Protein AF-A0A840VUG8-F1 (afdb_monomer_lite)

Organism: NCBI:txid1839617

Foldseek 3Di:
DDDDDDDDDDDDDDDDDDDDDDDDDDDDDDPDDPPPPPPPPPFFDDVLLVAWKWAKDPAPDPQQAGIWHDAQQKIWRAPGPQGIWIWGKADERLFFIAIFTQDHDDPRCVPDPPSVCVNPGDDPLRLQFTGWDADPVRWIFTAGPVRDTNITTDHDDAHDDDVRDDVVRRDIHDSDPSSCVLHYHDDFADPVDQADALVNQAAKWDDPDAARPWIWHAHPSFKIWTDNNPDIWIDGWHAGNRNDIDDDTPPPPDRDDDPDAADDDDDDDDDDDDDDDGHDDDIDGDDDDPDD

Secondary structure (DSSP, 8-state):
-------------------------------PPP--------PPP-GGGG-EEEEEES-S-TTS-SEEEE-SSEEEEEEETTEEEEEEEEE-TTSBEEEEEEEEE-TTSTT-TT-TTTTTS--HHHHH--EEEE-TTS-EEEE-TTS-EEEEEEE---PPP-TT--HHHHSPPP--HHHHHHHSPPPPPPTTSPPPPHHHH-EEEEESSS-TT-EEEE-TTSEEEEE-SS-EEEEEEEE-TTS-EEE--TT----S---------------S----------EEE---PPP-

Structure (mmCIF, N/CA/C/O backbone):
data_AF-A0A840VUG8-F1
#
_entry.id   AF-A0A840VUG8-F1
#
loop_
_atom_site.group_PDB
_atom_site.id
_atom_site.type_symbol
_atom_site.label_atom_id
_atom_site.label_alt_id
_atom_site.label_comp_id
_atom_site.label_asym_id
_atom_site.label_entity_id
_atom_site.label_seq_id
_atom_site.pdbx_PDB_ins_code
_atom_site.Cartn_x
_atom_site.Cartn_y
_atom_site.Cartn_z
_atom_site.occupancy
_atom_site.B_iso_or_equiv
_atom_site.auth_seq_id
_atom_site.auth_comp_id
_atom_site.auth_asym_id
_atom_site.auth_atom_id
_atom_site.pdbx_PDB_model_num
ATOM 1 N N . MET A 1 1 ? 60.003 -19.066 31.343 1.00 36.97 1 MET A N 1
ATOM 2 C CA . MET A 1 1 ? 61.080 -19.635 30.509 1.00 36.97 1 MET A CA 1
ATOM 3 C C . MET A 1 1 ? 60.710 -21.071 30.195 1.00 36.97 1 MET A C 1
ATOM 5 O O . MET A 1 1 ? 60.422 -21.782 31.145 1.00 36.97 1 MET A O 1
ATOM 9 N N . ALA A 1 2 ? 60.743 -21.413 28.900 1.00 38.12 2 ALA A N 1
ATOM 10 C CA . ALA A 1 2 ? 60.736 -22.751 28.287 1.00 38.12 2 ALA A CA 1
ATOM 11 C C . ALA A 1 2 ? 59.478 -23.636 28.449 1.00 38.12 2 ALA A C 1
ATOM 13 O O . ALA A 1 2 ? 58.899 -23.702 29.522 1.00 38.12 2 ALA A O 1
ATOM 14 N N . ASP A 1 3 ? 59.030 -24.410 27.461 1.00 38.34 3 ASP A N 1
ATOM 15 C CA . ASP A 1 3 ? 59.159 -24.372 25.996 1.00 38.34 3 ASP A CA 1
ATOM 16 C C . ASP A 1 3 ? 58.115 -25.360 25.417 1.00 38.34 3 ASP A C 1
ATOM 18 O O . ASP A 1 3 ? 57.510 -26.154 26.135 1.00 38.34 3 ASP A O 1
ATOM 22 N N . GLN A 1 4 ? 57.916 -25.249 24.113 1.00 47.81 4 GLN A N 1
ATOM 23 C CA . GLN A 1 4 ? 57.013 -25.896 23.166 1.00 47.81 4 GLN A CA 1
ATOM 24 C C . GLN A 1 4 ? 56.812 -27.422 23.211 1.00 47.81 4 GLN A C 1
ATOM 26 O O . GLN A 1 4 ? 57.704 -28.208 23.507 1.00 47.81 4 GLN A O 1
ATOM 31 N N . GLY A 1 5 ? 55.664 -27.821 22.646 1.00 39.47 5 GLY A N 1
ATOM 32 C CA . GLY A 1 5 ? 55.479 -29.106 21.972 1.00 39.47 5 GLY A CA 1
ATOM 33 C C . GLY A 1 5 ? 54.198 -29.136 21.132 1.00 39.47 5 GLY A C 1
ATOM 34 O O . GLY A 1 5 ? 53.153 -29.560 21.609 1.00 39.47 5 GLY A O 1
ATOM 35 N N . ARG A 1 6 ? 54.265 -28.665 19.878 1.00 51.81 6 ARG A N 1
ATOM 36 C CA . ARG A 1 6 ? 53.249 -28.923 18.838 1.00 51.81 6 ARG A CA 1
ATOM 37 C C . ARG A 1 6 ? 53.466 -30.329 18.277 1.00 51.81 6 ARG A C 1
ATOM 39 O O . ARG A 1 6 ? 54.602 -30.656 17.957 1.00 51.81 6 ARG A O 1
ATOM 46 N N . LEU A 1 7 ? 52.397 -31.075 18.000 1.00 43.44 7 LEU A N 1
ATOM 47 C CA . LEU A 1 7 ? 52.400 -32.059 16.913 1.00 43.44 7 LEU A CA 1
ATOM 48 C C . LEU A 1 7 ? 50.988 -32.267 16.357 1.00 43.44 7 LEU A C 1
ATOM 50 O O . LEU A 1 7 ? 50.022 -32.474 17.083 1.00 43.44 7 LEU A O 1
ATOM 54 N N . ALA A 1 8 ? 50.910 -32.121 15.039 1.00 42.88 8 ALA A N 1
ATOM 55 C CA . ALA A 1 8 ? 49.740 -32.278 14.200 1.00 42.88 8 ALA A CA 1
ATOM 56 C C . ALA A 1 8 ? 49.444 -33.760 13.929 1.00 42.88 8 ALA A C 1
ATOM 58 O O . ALA A 1 8 ? 50.356 -34.585 13.903 1.00 42.88 8 ALA A O 1
ATOM 59 N N . THR A 1 9 ? 48.198 -34.094 13.594 1.00 45.41 9 THR A N 1
ATOM 60 C CA . THR A 1 9 ? 47.922 -35.264 12.750 1.00 45.41 9 THR A CA 1
ATOM 61 C C . THR A 1 9 ? 46.778 -34.948 11.796 1.00 45.41 9 THR A C 1
ATOM 63 O O . THR A 1 9 ? 45.703 -34.505 12.189 1.00 45.41 9 THR A O 1
ATOM 66 N N . LEU A 1 10 ? 47.093 -35.119 10.518 1.00 40.53 10 LEU A N 1
ATOM 67 C CA . LEU A 1 10 ? 46.288 -34.886 9.332 1.00 40.53 10 LEU A CA 1
ATOM 68 C C . LEU A 1 10 ? 45.836 -36.249 8.790 1.00 40.53 10 LEU A C 1
ATOM 70 O O . LEU A 1 10 ? 46.661 -37.150 8.702 1.00 40.53 10 LEU A O 1
ATOM 74 N N . MET A 1 11 ? 44.582 -36.292 8.323 1.00 38.06 11 MET A N 1
ATOM 75 C CA . MET A 1 11 ? 44.056 -37.092 7.203 1.00 38.06 11 MET A CA 1
ATOM 76 C C . MET A 1 11 ? 43.996 -38.638 7.300 1.00 38.06 11 MET A C 1
ATOM 78 O O . MET A 1 11 ? 44.944 -39.296 7.700 1.00 38.06 11 MET A O 1
ATOM 82 N N . VAL A 1 12 ? 42.890 -39.222 6.797 1.00 38.62 12 VAL A N 1
ATOM 83 C CA . VAL A 1 12 ? 42.827 -40.007 5.531 1.00 38.62 12 VAL A CA 1
ATOM 84 C C . VAL A 1 12 ? 41.611 -40.975 5.491 1.00 38.62 12 VAL A C 1
ATOM 86 O O . VAL A 1 12 ? 41.500 -41.889 6.296 1.00 38.62 12 VAL A O 1
ATOM 89 N N . MET A 1 13 ? 40.782 -40.767 4.456 1.00 35.59 13 MET A N 1
ATOM 90 C CA . MET A 1 13 ? 40.077 -41.710 3.552 1.00 35.59 13 MET A CA 1
ATOM 91 C C . MET A 1 13 ? 38.919 -42.636 3.966 1.00 35.59 13 MET A C 1
ATOM 93 O O . MET A 1 13 ? 38.918 -43.368 4.948 1.00 35.59 13 MET A O 1
ATOM 97 N N . ALA A 1 14 ? 37.978 -42.646 3.017 1.00 41.50 14 ALA A N 1
ATOM 98 C CA . ALA A 1 14 ? 36.886 -43.572 2.770 1.00 41.50 14 ALA A CA 1
ATOM 99 C C . ALA A 1 14 ? 37.340 -44.917 2.152 1.00 41.50 14 ALA A C 1
ATOM 101 O O . ALA A 1 14 ? 38.425 -44.988 1.579 1.00 41.50 14 ALA A O 1
ATOM 102 N N . VAL A 1 15 ? 36.438 -45.918 2.170 1.00 43.19 15 VAL A N 1
ATOM 103 C CA . VAL A 1 15 ? 35.899 -46.694 1.011 1.00 43.19 15 VAL A CA 1
ATOM 104 C C . VAL A 1 15 ? 35.527 -48.162 1.370 1.00 43.19 15 VAL A C 1
ATOM 106 O O . VAL A 1 15 ? 36.393 -48.968 1.673 1.00 43.19 15 VAL A O 1
ATOM 109 N N . LEU A 1 16 ? 34.212 -48.445 1.260 1.00 40.78 16 LEU A N 1
ATOM 110 C CA . LEU A 1 16 ? 33.425 -49.591 0.712 1.00 40.78 16 LEU A CA 1
ATOM 111 C C . LEU A 1 16 ? 33.648 -51.100 1.026 1.00 40.78 16 LEU A C 1
ATOM 113 O O . LEU A 1 16 ? 34.762 -51.586 1.164 1.00 40.78 16 LEU A O 1
ATOM 117 N N . LEU A 1 17 ? 32.499 -51.807 0.853 1.00 38.28 17 LEU A N 1
ATOM 118 C CA . LEU A 1 17 ? 32.185 -53.249 0.634 1.00 38.28 17 LEU A CA 1
ATOM 119 C C . LEU A 1 17 ? 31.715 -54.002 1.903 1.00 38.28 17 LEU A C 1
ATOM 121 O O . LEU A 1 17 ? 32.301 -53.825 2.956 1.00 38.28 17 LEU A O 1
ATOM 125 N N . SER A 1 18 ? 30.704 -54.882 1.928 1.00 42.31 18 SER A N 1
ATOM 126 C CA . SER A 1 18 ? 29.758 -55.458 0.953 1.00 42.31 18 SER A CA 1
ATOM 127 C C . SER A 1 18 ? 28.713 -56.303 1.727 1.00 42.31 18 SER A C 1
ATOM 129 O O . SER A 1 18 ? 28.979 -56.744 2.842 1.00 42.31 18 SER A O 1
ATOM 131 N N . GLY A 1 19 ? 27.531 -56.562 1.152 1.00 34.00 19 GLY A N 1
ATOM 132 C CA . GLY A 1 19 ? 26.552 -57.502 1.725 1.00 34.00 19 GLY A CA 1
ATOM 133 C C . GLY A 1 19 ? 25.322 -57.708 0.837 1.00 34.00 19 GLY A C 1
ATOM 134 O O . GLY A 1 19 ? 24.394 -56.908 0.861 1.00 34.00 19 GLY A O 1
ATOM 135 N N . CYS A 1 20 ? 25.341 -58.767 0.023 1.00 51.81 20 CYS A N 1
ATOM 136 C CA . CYS A 1 20 ? 24.282 -59.159 -0.914 1.00 51.81 20 CYS A CA 1
ATOM 137 C C . CYS A 1 20 ? 23.205 -60.057 -0.278 1.00 51.81 20 CYS A C 1
ATOM 139 O O . CYS A 1 20 ? 23.532 -60.931 0.521 1.00 51.81 20 CYS A O 1
ATOM 141 N N . GLY A 1 21 ? 21.975 -59.974 -0.807 1.00 35.69 21 GLY A N 1
ATOM 142 C CA . GLY A 1 21 ? 21.189 -61.171 -1.140 1.00 35.69 21 GLY A CA 1
ATOM 143 C C . GLY A 1 21 ? 19.709 -61.168 -0.741 1.00 35.69 21 GLY A C 1
ATOM 144 O O . GLY A 1 21 ? 19.400 -61.427 0.414 1.00 35.69 21 GLY A O 1
ATOM 145 N N . ARG A 1 22 ? 18.799 -61.017 -1.722 1.00 42.00 22 ARG A N 1
ATOM 146 C CA . ARG A 1 22 ? 17.836 -62.067 -2.137 1.00 42.00 22 ARG A CA 1
ATOM 147 C C . ARG A 1 22 ? 17.073 -61.635 -3.401 1.00 42.00 22 ARG A C 1
ATOM 149 O O . ARG A 1 22 ? 16.339 -60.656 -3.387 1.00 42.00 22 ARG A O 1
ATOM 156 N N . GLN A 1 23 ? 17.271 -62.380 -4.488 1.00 47.34 23 GLN A N 1
ATOM 157 C CA . GLN A 1 23 ? 16.531 -62.272 -5.749 1.00 47.34 23 GLN A CA 1
ATOM 158 C C . GLN A 1 23 ? 15.130 -62.878 -5.597 1.00 47.34 23 GLN A C 1
ATOM 160 O O . GLN A 1 23 ? 14.993 -64.031 -5.187 1.00 47.34 23 GLN A O 1
ATOM 165 N N . GLY A 1 24 ? 14.108 -62.116 -5.978 1.00 40.12 24 GLY A N 1
ATOM 166 C CA . GLY A 1 24 ? 12.788 -62.615 -6.347 1.00 40.12 24 GLY A CA 1
ATOM 167 C C . GLY A 1 24 ? 12.438 -62.024 -7.708 1.00 40.12 24 GLY A C 1
ATOM 168 O O . GLY A 1 24 ? 12.374 -60.807 -7.847 1.00 40.12 24 GLY A O 1
ATOM 169 N N . ASN A 1 25 ? 12.289 -62.877 -8.720 1.00 47.50 25 ASN A N 1
ATOM 170 C CA . ASN A 1 25 ? 11.860 -62.478 -10.056 1.00 47.50 25 ASN A CA 1
ATOM 171 C C . ASN A 1 25 ? 10.420 -61.954 -10.013 1.00 47.50 25 ASN A C 1
ATOM 173 O O . ASN A 1 25 ? 9.519 -62.668 -9.574 1.00 47.50 25 ASN A O 1
ATOM 177 N N . SER A 1 26 ? 10.188 -60.749 -10.528 1.00 44.28 26 SER A N 1
ATOM 178 C CA . SER A 1 26 ? 8.880 -60.295 -11.007 1.00 44.28 26 SER A CA 1
ATOM 179 C C . SER A 1 26 ? 9.100 -59.269 -12.122 1.00 44.28 26 SER A C 1
ATOM 181 O O . SER A 1 26 ? 9.808 -58.291 -11.922 1.00 44.28 26 SER A O 1
ATOM 183 N N . GLU A 1 27 ? 8.567 -59.621 -13.292 1.00 49.00 27 GLU A N 1
ATOM 184 C CA . GLU A 1 27 ? 8.181 -58.862 -14.494 1.00 49.00 27 GLU A CA 1
ATOM 185 C C . GLU A 1 27 ? 8.650 -57.398 -14.686 1.00 49.00 27 GLU A C 1
ATOM 187 O O . GLU A 1 27 ? 8.561 -56.592 -13.759 1.00 49.00 27 GLU A O 1
ATOM 192 N N . PRO A 1 28 ? 9.059 -56.986 -15.908 1.00 41.94 28 PRO A N 1
ATOM 193 C CA . PRO A 1 28 ? 9.304 -55.579 -16.204 1.00 41.94 28 PRO A CA 1
ATOM 194 C C . PRO A 1 28 ? 7.988 -54.799 -16.099 1.00 41.94 28 PRO A C 1
ATOM 196 O O . PRO A 1 28 ? 7.140 -54.862 -16.985 1.00 41.94 28 PRO A O 1
ATOM 199 N N . ALA A 1 29 ? 7.818 -54.055 -15.008 1.00 48.78 29 ALA A N 1
ATOM 200 C CA . ALA A 1 29 ? 6.831 -52.993 -14.955 1.00 48.78 29 ALA A CA 1
ATOM 201 C C . ALA A 1 29 ? 7.274 -51.885 -15.917 1.00 48.78 29 ALA A C 1
ATOM 203 O O . ALA A 1 29 ? 8.387 -51.364 -15.801 1.00 48.78 29 ALA A O 1
ATOM 204 N N . ASP A 1 30 ? 6.396 -51.547 -16.860 1.00 49.88 30 ASP A N 1
ATOM 205 C CA . ASP A 1 30 ? 6.522 -50.382 -17.730 1.00 49.88 30 ASP A CA 1
ATOM 206 C C . ASP A 1 30 ? 6.968 -49.148 -16.925 1.00 49.88 30 ASP A C 1
ATOM 208 O O . ASP A 1 30 ? 6.432 -48.899 -15.834 1.00 49.88 30 ASP A O 1
ATOM 212 N N . PRO A 1 31 ? 7.913 -48.336 -17.433 1.00 45.75 31 PRO A N 1
ATOM 213 C CA . PRO A 1 31 ? 8.271 -47.089 -16.787 1.00 45.75 31 PRO A CA 1
ATOM 214 C C . PRO A 1 31 ? 7.057 -46.158 -16.816 1.00 45.75 31 PRO A C 1
ATOM 216 O O . PRO A 1 31 ? 6.769 -45.496 -17.813 1.00 45.75 31 PRO A O 1
ATOM 219 N N . ARG A 1 32 ? 6.343 -46.082 -15.687 1.00 46.00 32 ARG A N 1
ATOM 220 C CA . ARG A 1 32 ? 5.430 -44.972 -15.419 1.00 46.00 32 ARG A CA 1
ATOM 221 C C . ARG A 1 32 ? 6.253 -43.688 -15.552 1.00 46.00 32 ARG A C 1
ATOM 223 O O . ARG A 1 32 ? 7.241 -43.548 -14.826 1.00 46.00 32 ARG A O 1
ATOM 230 N N . PRO A 1 33 ? 5.880 -42.756 -16.446 1.00 48.81 33 PRO A N 1
ATOM 231 C CA . PRO A 1 33 ? 6.518 -41.452 -16.467 1.00 48.81 33 PRO A CA 1
ATOM 232 C C . PRO A 1 33 ? 6.376 -40.826 -15.072 1.00 48.81 33 PRO A C 1
ATOM 234 O O . PRO A 1 33 ? 5.348 -41.042 -14.415 1.00 48.81 33 PRO A O 1
ATOM 237 N N . PRO A 1 34 ? 7.394 -40.094 -14.583 1.00 42.19 34 PRO A N 1
ATOM 238 C CA . PRO A 1 34 ? 7.296 -39.429 -13.296 1.00 42.19 34 PRO A CA 1
ATOM 239 C C . PRO A 1 34 ? 6.043 -38.560 -13.325 1.00 42.19 34 PRO A C 1
ATOM 241 O O . PRO A 1 34 ? 5.874 -37.749 -14.236 1.00 42.19 34 PRO A O 1
ATOM 244 N N . LEU A 1 35 ? 5.154 -38.777 -12.351 1.00 42.44 35 LEU A N 1
ATOM 245 C CA . LEU A 1 35 ? 4.046 -37.877 -12.067 1.00 42.44 35 LEU A CA 1
ATOM 246 C C . LEU A 1 35 ? 4.652 -36.483 -11.982 1.00 42.44 35 LEU A C 1
ATOM 248 O O . LEU A 1 35 ? 5.380 -36.174 -11.037 1.00 42.44 35 LEU A O 1
ATOM 252 N N . SER A 1 36 ? 4.412 -35.682 -13.020 1.00 47.03 36 SER A N 1
ATOM 253 C CA . SER A 1 36 ? 4.687 -34.260 -12.996 1.00 47.03 36 SER A CA 1
ATOM 254 C C . SER A 1 36 ? 4.043 -33.753 -11.722 1.00 47.03 36 SER A C 1
ATOM 256 O O . SER A 1 36 ? 2.823 -33.849 -11.574 1.00 47.03 36 SER A O 1
ATOM 258 N N . GLY A 1 37 ? 4.875 -33.308 -10.778 1.00 35.94 37 GLY A N 1
ATOM 259 C CA . GLY A 1 37 ? 4.399 -32.610 -9.603 1.00 35.94 37 GLY A CA 1
ATOM 260 C C . GLY A 1 37 ? 3.452 -31.542 -10.111 1.00 35.94 37 GLY A C 1
ATOM 261 O O . GLY A 1 37 ? 3.859 -30.647 -10.849 1.00 35.94 37 GLY A O 1
ATOM 262 N N . THR A 1 38 ? 2.168 -31.709 -9.815 1.00 36.38 38 THR A N 1
ATOM 263 C CA . THR A 1 38 ? 1.195 -30.655 -10.010 1.00 36.38 38 THR A CA 1
ATOM 264 C C . THR A 1 38 ? 1.653 -29.558 -9.070 1.00 36.38 38 THR A C 1
ATOM 266 O O . THR A 1 38 ? 1.377 -29.605 -7.874 1.00 36.38 38 THR A O 1
ATOM 269 N N . THR A 1 39 ? 2.439 -28.613 -9.585 1.00 44.44 39 THR A N 1
ATOM 270 C CA . THR A 1 39 ? 2.599 -27.311 -8.957 1.00 44.44 39 THR A CA 1
ATOM 271 C C . THR A 1 39 ? 1.174 -26.835 -8.756 1.00 44.44 39 THR A C 1
ATOM 273 O O . THR A 1 39 ? 0.475 -26.589 -9.741 1.00 44.44 39 THR A O 1
ATOM 276 N N . ALA A 1 40 ? 0.694 -26.870 -7.511 1.00 42.47 40 ALA A N 1
ATOM 277 C CA . ALA A 1 40 ? -0.656 -26.449 -7.191 1.00 42.47 40 ALA A CA 1
ATOM 278 C C . ALA A 1 40 ? -0.838 -25.074 -7.832 1.00 42.47 40 ALA A C 1
ATOM 280 O O . ALA A 1 40 ? -0.042 -24.168 -7.577 1.00 42.47 40 ALA A O 1
ATOM 281 N N . ALA A 1 41 ? -1.800 -24.965 -8.748 1.00 51.69 41 ALA A N 1
ATOM 282 C CA . ALA A 1 41 ? -2.089 -23.706 -9.402 1.00 51.69 41 ALA A CA 1
ATOM 283 C C . ALA A 1 41 ? -2.406 -22.703 -8.290 1.00 51.69 41 ALA A C 1
ATOM 285 O O . ALA A 1 41 ? -3.374 -22.881 -7.550 1.00 51.69 41 ALA A O 1
ATOM 286 N N . VAL A 1 42 ? -1.537 -21.707 -8.115 1.00 63.12 42 VAL A N 1
ATOM 287 C CA . VAL A 1 42 ? -1.759 -20.642 -7.141 1.00 63.12 42 VAL A CA 1
ATOM 288 C C . VAL A 1 42 ? -3.013 -19.915 -7.602 1.00 63.12 42 VAL A C 1
ATOM 290 O O . VAL A 1 42 ? -3.027 -19.330 -8.684 1.00 63.12 42 VAL A O 1
ATOM 293 N N . VAL A 1 43 ? -4.086 -20.026 -6.821 1.00 75.69 43 VAL A N 1
ATOM 294 C CA . VAL A 1 43 ? -5.348 -19.355 -7.126 1.00 75.69 43 VAL A CA 1
ATOM 295 C C . VAL A 1 43 ? -5.105 -17.848 -7.015 1.00 75.69 43 VAL A C 1
ATOM 297 O O . VAL A 1 43 ? -4.663 -17.401 -5.953 1.00 75.69 43 VAL A O 1
ATOM 300 N N . PRO A 1 44 ? -5.355 -17.064 -8.080 1.00 84.62 44 PRO A N 1
ATOM 301 C CA . PRO A 1 44 ? -5.218 -15.616 -8.020 1.00 84.62 44 PRO A CA 1
ATOM 302 C C . PRO A 1 44 ? -6.126 -15.031 -6.936 1.00 84.62 44 PRO A C 1
ATOM 304 O O . PRO A 1 44 ? -7.295 -15.403 -6.831 1.00 84.62 44 PRO A O 1
ATOM 307 N N . LEU A 1 45 ? -5.588 -14.112 -6.138 1.00 93.56 45 LEU A N 1
ATOM 308 C CA . LEU A 1 45 ? -6.355 -13.388 -5.129 1.00 93.56 45 LEU A CA 1
ATOM 309 C C . LEU A 1 45 ? -7.161 -12.251 -5.773 1.00 93.56 45 LEU A C 1
ATOM 311 O O . LEU A 1 45 ? -6.780 -11.729 -6.821 1.00 93.56 45 LEU A O 1
ATOM 315 N N . ALA A 1 46 ? -8.265 -11.874 -5.125 1.00 94.06 46 ALA A N 1
ATOM 316 C CA . ALA A 1 46 ? -9.136 -10.769 -5.518 1.00 94.06 46 ALA A CA 1
ATOM 317 C C . ALA A 1 46 ? -8.797 -9.510 -4.687 1.00 94.06 46 ALA A C 1
ATOM 319 O O . ALA A 1 46 ? -9.347 -9.344 -3.594 1.00 94.06 46 ALA A O 1
ATOM 320 N N . PRO A 1 47 ? -7.865 -8.643 -5.133 1.00 95.88 47 PRO A N 1
ATOM 321 C CA . PRO A 1 47 ? -7.441 -7.462 -4.374 1.00 95.88 47 PRO A CA 1
ATOM 322 C C . PRO A 1 47 ? -8.578 -6.470 -4.101 1.00 95.88 47 PRO A C 1
ATOM 324 O O . PRO A 1 47 ? -8.523 -5.734 -3.120 1.00 95.88 47 PRO A O 1
ATOM 327 N N . GLU A 1 48 ? -9.630 -6.451 -4.920 1.00 96.25 48 GLU A N 1
ATOM 328 C CA . GLU A 1 48 ? -10.809 -5.610 -4.709 1.00 96.25 48 GLU A CA 1
ATOM 329 C C . GLU A 1 48 ? -11.566 -5.945 -3.418 1.00 96.25 48 GLU A C 1
ATOM 331 O O . GLU A 1 48 ? -12.249 -5.079 -2.879 1.00 96.25 48 GLU A O 1
ATOM 336 N N . ALA A 1 49 ? -11.410 -7.160 -2.880 1.00 95.94 49 ALA A N 1
ATOM 337 C CA . ALA A 1 49 ? -11.993 -7.544 -1.596 1.00 95.94 49 ALA A CA 1
ATOM 338 C C . ALA A 1 49 ? -11.280 -6.903 -0.387 1.00 95.94 49 ALA A C 1
ATOM 340 O O . ALA A 1 49 ? -11.745 -7.051 0.740 1.00 95.94 49 ALA A O 1
ATOM 341 N N . LEU A 1 50 ? -10.174 -6.178 -0.604 1.00 97.56 50 LEU A N 1
ATOM 342 C CA . LEU A 1 50 ? -9.546 -5.328 0.412 1.00 97.56 50 LEU A CA 1
ATOM 343 C C . LEU A 1 50 ? -10.252 -3.975 0.572 1.00 97.56 50 LEU A C 1
ATOM 345 O O . LEU A 1 50 ? -10.055 -3.315 1.588 1.00 97.56 50 LEU A O 1
ATOM 349 N N . ILE A 1 51 ? -11.062 -3.543 -0.401 1.00 97.50 51 ILE A N 1
ATOM 350 C CA . ILE A 1 51 ? -11.795 -2.275 -0.313 1.00 97.50 51 ILE A CA 1
ATOM 351 C C . ILE A 1 51 ? -12.859 -2.394 0.780 1.00 97.50 51 ILE A C 1
ATOM 353 O O . ILE A 1 51 ? -13.714 -3.278 0.732 1.00 97.50 51 ILE A O 1
ATOM 357 N N . GLY A 1 52 ? -12.801 -1.503 1.767 1.00 96.69 52 GLY A N 1
ATOM 358 C CA . GLY A 1 52 ? -13.710 -1.507 2.906 1.00 96.69 52 GLY A CA 1
ATOM 359 C C . GLY A 1 52 ? -13.177 -0.749 4.119 1.00 96.69 52 GLY A C 1
ATOM 360 O O . GLY A 1 52 ? -12.049 -0.254 4.130 1.00 96.69 52 GLY A O 1
ATOM 361 N N . SER A 1 53 ? -14.012 -0.684 5.156 1.00 96.75 53 SER A N 1
ATOM 362 C CA . SER A 1 53 ? -13.658 -0.139 6.469 1.00 96.75 53 SER A CA 1
ATOM 363 C C . SER A 1 53 ? -13.422 -1.278 7.455 1.00 96.75 53 SER A C 1
ATOM 365 O O . SER A 1 53 ? -14.338 -2.050 7.767 1.00 96.75 53 SER A O 1
ATOM 367 N N . TRP A 1 54 ? -12.193 -1.371 7.958 1.00 97.38 54 TRP A N 1
ATOM 368 C CA . TRP A 1 54 ? -11.703 -2.521 8.709 1.00 97.38 54 TRP A CA 1
ATOM 369 C C . TRP A 1 54 ? -11.271 -2.145 10.119 1.00 97.38 54 TRP A C 1
ATOM 371 O O . TRP A 1 54 ? -10.501 -1.207 10.307 1.00 97.38 54 TRP A O 1
ATOM 381 N N . THR A 1 55 ? -11.694 -2.911 11.121 1.00 96.81 55 THR A N 1
ATOM 382 C CA . THR A 1 55 ? -11.097 -2.847 12.456 1.00 96.81 55 THR A CA 1
ATOM 383 C C . THR A 1 55 ? -9.779 -3.607 12.429 1.00 96.81 55 THR A C 1
ATOM 385 O O . THR A 1 55 ? -9.740 -4.776 12.036 1.00 96.81 55 THR A O 1
ATOM 388 N N . LEU A 1 56 ? -8.710 -2.935 12.856 1.00 96.06 56 LEU A N 1
ATOM 389 C CA . LEU A 1 56 ? -7.387 -3.531 12.991 1.00 96.06 56 LEU A CA 1
ATOM 390 C C . LEU A 1 56 ? -7.319 -4.355 14.277 1.00 96.06 56 LEU A C 1
ATOM 392 O O . LEU A 1 56 ? -7.590 -3.848 15.365 1.00 96.06 56 LEU A O 1
ATOM 396 N N . ILE A 1 57 ? -6.924 -5.620 14.151 1.00 94.75 57 ILE A N 1
ATOM 397 C CA . ILE A 1 57 ? -6.584 -6.485 15.285 1.00 94.75 57 ILE A CA 1
ATOM 398 C C . ILE A 1 57 ? -5.205 -7.120 15.071 1.00 94.75 57 ILE A C 1
ATOM 400 O O . ILE A 1 57 ? -4.701 -7.165 13.946 1.00 94.75 57 ILE A O 1
ATOM 404 N N . ASP A 1 58 ? -4.612 -7.622 16.155 1.00 90.81 58 ASP A N 1
ATOM 405 C CA . ASP A 1 58 ? -3.278 -8.243 16.192 1.00 90.81 58 ASP A CA 1
ATOM 406 C C . ASP A 1 58 ? -2.118 -7.308 15.789 1.00 90.81 58 ASP A C 1
ATOM 408 O O . ASP A 1 58 ? -1.019 -7.772 15.491 1.00 90.81 58 ASP A O 1
ATOM 412 N N . VAL A 1 59 ? -2.328 -5.986 15.823 1.00 92.25 59 VAL A N 1
ATOM 413 C CA . VAL A 1 59 ? -1.260 -5.007 15.590 1.00 92.25 59 VAL A CA 1
ATOM 414 C C . VAL A 1 59 ? -0.512 -4.751 16.896 1.00 92.25 59 VAL A C 1
ATOM 416 O O . VAL A 1 59 ? -1.088 -4.284 17.874 1.00 92.25 59 VAL A O 1
ATOM 419 N N . ALA A 1 60 ? 0.787 -5.054 16.915 1.00 84.12 60 ALA A N 1
ATOM 420 C CA . ALA A 1 60 ? 1.625 -4.916 18.112 1.00 84.12 60 ALA A CA 1
ATOM 421 C C . ALA A 1 60 ? 1.886 -3.455 18.536 1.00 84.12 60 ALA A C 1
ATOM 423 O O . ALA A 1 60 ? 2.350 -3.211 19.647 1.00 84.12 60 ALA A O 1
ATOM 424 N N . ASP A 1 61 ? 1.625 -2.494 17.650 1.00 85.38 61 ASP A N 1
ATOM 425 C CA . ASP A 1 61 ? 1.854 -1.071 17.880 1.00 85.38 61 ASP A CA 1
ATOM 426 C C . ASP A 1 61 ? 0.600 -0.407 18.492 1.00 85.38 61 ASP A C 1
ATOM 428 O O . ASP A 1 61 ? -0.432 -0.319 17.820 1.00 85.38 61 ASP A O 1
ATOM 432 N N . PRO A 1 62 ? 0.663 0.093 19.743 1.00 75.81 62 PRO A N 1
ATOM 433 C CA . PRO A 1 62 ? -0.474 0.739 20.401 1.00 75.81 62 PRO A CA 1
ATOM 434 C C . PRO A 1 62 ? -0.891 2.063 19.737 1.00 75.81 62 PRO A C 1
ATOM 436 O O . PRO A 1 62 ? -1.998 2.543 19.979 1.00 75.81 62 PRO A O 1
ATOM 439 N N . GLY A 1 63 ? -0.024 2.658 18.911 1.00 81.44 63 GLY A N 1
ATOM 440 C CA . GLY A 1 63 ? -0.272 3.886 18.162 1.00 81.44 63 GLY A CA 1
ATOM 441 C C . GLY A 1 63 ? -0.749 3.667 16.725 1.00 81.44 63 GLY A C 1
ATOM 442 O O . GLY A 1 63 ? -0.954 4.661 16.028 1.00 81.44 63 GLY A O 1
ATOM 443 N N . ALA A 1 64 ? -0.946 2.416 16.290 1.00 84.06 64 ALA A N 1
ATOM 444 C CA . ALA A 1 64 ? -1.185 2.032 14.894 1.00 84.06 64 ALA A CA 1
ATOM 445 C C . ALA A 1 64 ? -2.444 2.620 14.238 1.00 84.06 64 ALA A C 1
ATOM 447 O O . ALA A 1 64 ? -2.526 2.679 13.010 1.00 84.06 64 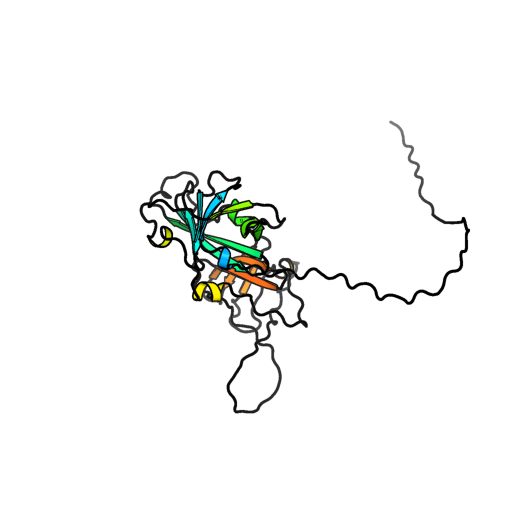ALA A O 1
ATOM 448 N N . GLY A 1 65 ? -3.424 3.021 15.048 1.00 86.81 65 GLY A N 1
ATOM 449 C CA . GLY A 1 65 ? -4.789 3.283 14.606 1.00 86.81 65 GLY A CA 1
ATOM 450 C C . GLY A 1 65 ? -5.725 2.124 14.925 1.00 86.81 65 GLY A C 1
ATOM 451 O O . GLY A 1 65 ? -5.303 0.992 15.149 1.00 86.81 65 GLY A O 1
ATOM 452 N N . LYS A 1 66 ? -7.022 2.422 14.974 1.00 92.44 66 LYS A N 1
ATOM 453 C CA . LYS A 1 66 ? -8.076 1.438 15.273 1.00 92.44 66 LYS A CA 1
ATOM 454 C C . LYS A 1 66 ? -8.766 0.941 14.012 1.00 92.44 66 LYS A C 1
ATOM 456 O O . LYS A 1 66 ? -9.263 -0.185 13.978 1.00 92.44 66 LYS A O 1
ATOM 461 N N . ILE A 1 67 ? -8.829 1.801 12.999 1.00 95.31 67 ILE A N 1
ATOM 462 C CA . ILE A 1 67 ? -9.560 1.547 11.765 1.00 95.31 67 ILE A CA 1
ATOM 463 C C . ILE A 1 67 ? -8.632 1.795 10.584 1.00 95.31 67 ILE A C 1
ATOM 465 O O . ILE A 1 67 ? -8.015 2.854 10.491 1.00 95.31 67 ILE A O 1
ATOM 469 N N . LEU A 1 68 ? -8.576 0.820 9.684 1.00 96.50 68 LEU A N 1
ATOM 470 C CA . LEU A 1 68 ? -7.987 0.949 8.362 1.00 96.50 68 LEU A CA 1
ATOM 471 C C . LEU A 1 68 ? -9.128 1.064 7.348 1.00 96.50 68 LEU A C 1
ATOM 473 O O . LEU A 1 68 ? -9.891 0.119 7.153 1.00 96.50 68 LEU A O 1
ATOM 477 N N . HIS A 1 69 ? -9.257 2.225 6.721 1.00 96.12 69 HIS A N 1
ATOM 478 C CA . HIS A 1 69 ? -10.212 2.479 5.643 1.00 96.12 69 HIS A CA 1
ATOM 479 C C . HIS A 1 69 ? -9.467 2.424 4.311 1.00 96.12 69 HIS A C 1
ATOM 481 O O . HIS A 1 69 ? -8.477 3.132 4.124 1.00 96.12 69 HIS A O 1
ATOM 487 N N . LEU A 1 70 ? -9.896 1.527 3.422 1.00 96.88 70 LEU A N 1
ATOM 488 C CA . LEU A 1 70 ? -9.303 1.306 2.105 1.00 96.88 70 LEU A CA 1
ATOM 489 C C . LEU A 1 70 ? -10.349 1.596 1.031 1.00 96.88 70 LEU A C 1
ATOM 491 O O . LEU A 1 70 ? -11.280 0.814 0.832 1.00 96.88 70 LEU A O 1
ATOM 495 N N . ALA A 1 71 ? -10.171 2.702 0.317 1.00 94.69 71 ALA A N 1
ATOM 496 C CA . ALA A 1 71 ? -10.965 3.073 -0.848 1.00 94.69 71 ALA A CA 1
ATOM 497 C C . ALA A 1 71 ? -10.142 2.903 -2.137 1.00 94.69 71 ALA A C 1
ATOM 499 O O . ALA A 1 71 ? -9.060 2.318 -2.133 1.00 94.69 71 ALA A O 1
ATOM 500 N N . HIS A 1 72 ? -10.654 3.364 -3.278 1.00 92.12 72 HIS A N 1
ATOM 501 C CA . HIS A 1 72 ? -9.941 3.265 -4.553 1.00 92.12 72 HIS A CA 1
ATOM 502 C C . HIS A 1 72 ? -8.639 4.086 -4.534 1.00 92.12 72 HIS A C 1
ATOM 504 O O . HIS A 1 72 ? -8.656 5.289 -4.763 1.00 92.12 72 HIS A O 1
ATOM 510 N N . GLY A 1 73 ? -7.507 3.416 -4.297 1.00 87.31 73 GLY A N 1
ATOM 511 C CA . GLY A 1 73 ? -6.169 4.023 -4.282 1.00 87.31 73 GLY A CA 1
ATOM 512 C C . GLY A 1 73 ? -5.864 4.873 -3.045 1.00 87.31 73 GLY A C 1
ATOM 513 O O . GLY A 1 73 ? -4.712 5.245 -2.846 1.00 87.31 73 GLY A O 1
ATOM 514 N N . GLU A 1 74 ? -6.861 5.126 -2.201 1.00 92.12 74 GLU A N 1
ATOM 515 C CA . GLU A 1 74 ? -6.771 5.932 -0.985 1.00 92.12 74 GLU A CA 1
ATOM 516 C C . GLU A 1 74 ? -6.834 5.046 0.257 1.00 92.12 74 GLU A C 1
ATOM 518 O O . GLU A 1 74 ? -7.565 4.050 0.303 1.00 92.12 74 GLU A O 1
ATOM 523 N N . LEU A 1 75 ? -6.042 5.413 1.257 1.00 94.31 75 LEU A N 1
ATOM 524 C CA . LEU A 1 75 ? -5.965 4.748 2.548 1.00 94.31 75 LEU A CA 1
ATOM 525 C C . LEU A 1 75 ? -6.091 5.789 3.655 1.00 94.31 75 LEU A C 1
ATOM 527 O O . LEU A 1 75 ? -5.436 6.830 3.603 1.00 94.31 75 LEU A O 1
ATOM 531 N N . HIS A 1 76 ? -6.860 5.464 4.692 1.00 93.75 76 HIS A N 1
ATOM 532 C CA . HIS A 1 76 ? -6.893 6.233 5.930 1.00 93.75 76 HIS A CA 1
ATOM 533 C C . HIS A 1 76 ? -6.693 5.333 7.152 1.00 93.75 76 HIS A C 1
ATOM 535 O O . HIS A 1 76 ? -7.330 4.285 7.280 1.00 93.75 76 HIS A O 1
ATOM 541 N N . LEU A 1 77 ? -5.825 5.761 8.071 1.00 93.31 77 LEU A N 1
ATOM 542 C CA . LEU A 1 77 ? -5.700 5.186 9.410 1.00 93.31 77 LEU A CA 1
ATOM 543 C C . LEU A 1 77 ? -6.386 6.110 10.406 1.00 93.31 77 LEU A C 1
ATOM 545 O O . LEU A 1 77 ? -5.897 7.206 10.666 1.00 93.31 77 LEU A O 1
ATOM 549 N N . VAL A 1 78 ? -7.505 5.665 10.971 1.00 91.19 78 VAL A N 1
ATOM 550 C CA . VAL A 1 78 ? -8.315 6.463 11.900 1.00 91.19 78 VAL A CA 1
ATOM 551 C C . VAL A 1 78 ? -8.085 6.003 13.338 1.00 91.19 78 VAL A C 1
ATOM 553 O O . VAL A 1 78 ? -7.946 4.806 13.627 1.00 91.19 78 VAL A O 1
ATOM 556 N N . GLY A 1 79 ? -8.064 6.968 14.260 1.00 87.94 79 GLY A N 1
ATOM 557 C CA . GLY A 1 79 ? -7.854 6.727 15.685 1.00 87.94 79 GLY A CA 1
ATOM 558 C C . GLY A 1 79 ? -6.407 6.391 16.042 1.00 87.94 79 GLY A C 1
ATOM 559 O O . GLY A 1 79 ? -6.185 5.619 16.977 1.00 87.94 79 GLY A O 1
ATOM 560 N N . THR A 1 80 ? -5.434 6.909 15.283 1.00 88.88 80 THR A N 1
ATOM 561 C CA . THR A 1 80 ? -4.017 6.857 15.677 1.00 88.88 80 THR A CA 1
ATOM 562 C C . THR A 1 80 ? -3.746 7.874 16.788 1.00 88.88 80 THR A C 1
ATOM 564 O O . THR A 1 80 ? -4.543 8.783 17.030 1.00 88.88 80 THR A O 1
ATOM 567 N N . HIS A 1 81 ? -2.597 7.757 17.456 1.00 84.75 81 HIS A N 1
ATOM 568 C CA . HIS A 1 81 ? -2.178 8.739 18.461 1.00 84.75 81 HIS A CA 1
ATOM 569 C C . HIS A 1 81 ? -1.899 10.139 17.874 1.00 84.75 81 HIS A C 1
ATOM 571 O O . HIS A 1 81 ? -1.995 11.124 18.599 1.00 84.75 81 HIS A O 1
ATOM 577 N N . CYS A 1 82 ? -1.616 10.228 16.569 1.00 84.44 82 CYS A N 1
ATOM 578 C CA . CYS A 1 82 ? -1.383 11.478 15.838 1.00 84.44 82 CYS A CA 1
ATOM 579 C C . CYS A 1 82 ? -2.613 11.971 15.058 1.00 84.44 82 CYS A C 1
ATOM 581 O O . CYS A 1 82 ? -2.486 12.818 14.175 1.00 84.44 82 CYS A O 1
ATOM 583 N N . GLY A 1 83 ? -3.803 11.442 15.361 1.00 85.12 83 GLY A N 1
ATOM 584 C CA . GLY A 1 83 ? -5.037 11.736 14.631 1.00 85.12 83 GLY A CA 1
ATOM 585 C C . GLY A 1 83 ? -5.260 10.793 13.450 1.00 85.12 83 GLY A C 1
ATOM 586 O O . GLY A 1 83 ? -4.873 9.622 13.498 1.00 85.12 83 GLY A O 1
ATOM 587 N N . THR A 1 84 ? -5.909 11.273 12.392 1.00 88.38 84 THR A N 1
ATOM 588 C CA . THR A 1 84 ? -6.154 10.454 11.201 1.00 88.38 84 THR A CA 1
ATOM 589 C C . THR A 1 84 ? -5.004 10.602 10.211 1.00 88.38 84 THR A C 1
ATOM 591 O O . THR A 1 84 ? -4.668 11.714 9.817 1.00 88.38 84 THR A O 1
ATOM 594 N N . LEU A 1 85 ? -4.405 9.498 9.770 1.00 90.12 85 LEU A N 1
ATOM 595 C CA . LEU A 1 85 ? -3.361 9.516 8.740 1.00 90.12 85 LEU A CA 1
ATOM 596 C C . LEU A 1 85 ? -3.959 9.191 7.374 1.00 90.12 85 LEU A C 1
ATOM 598 O O . LEU A 1 85 ? -4.844 8.345 7.268 1.00 90.12 85 LEU A O 1
ATOM 602 N N . GLY A 1 86 ? -3.478 9.878 6.345 1.00 90.19 86 GLY A N 1
ATOM 603 C CA . GLY A 1 86 ? -3.893 9.762 4.956 1.00 90.19 86 GLY A CA 1
ATOM 604 C C . GLY A 1 86 ? -2.773 9.253 4.070 1.00 90.19 86 GLY A C 1
ATOM 605 O O . GLY A 1 86 ? -1.613 9.647 4.211 1.00 90.19 86 GLY A O 1
ATOM 606 N N . GLY A 1 87 ? -3.133 8.383 3.142 1.00 91.69 87 GLY A N 1
ATOM 607 C CA . GLY A 1 87 ? -2.172 7.678 2.328 1.00 91.69 87 GLY A CA 1
ATOM 608 C C . GLY A 1 87 ? -2.746 7.129 1.037 1.00 91.69 87 GLY A C 1
ATOM 609 O O . GLY A 1 87 ? -3.902 7.346 0.676 1.00 91.69 87 GLY A O 1
ATOM 610 N N . THR A 1 88 ? -1.906 6.376 0.342 1.00 92.50 88 THR A N 1
ATOM 611 C CA . THR A 1 88 ? -2.311 5.563 -0.803 1.00 92.50 88 THR A CA 1
ATOM 612 C C . THR A 1 88 ? -1.951 4.107 -0.583 1.00 92.50 88 THR A C 1
ATOM 614 O O . THR A 1 88 ? -1.105 3.777 0.248 1.00 92.50 88 THR A O 1
ATOM 617 N N . TRP A 1 89 ? -2.594 3.220 -1.331 1.00 95.56 89 TRP A N 1
ATOM 618 C CA . TRP A 1 89 ? -2.270 1.800 -1.307 1.00 95.56 89 TRP A CA 1
ATOM 619 C C . TRP A 1 89 ? -2.457 1.155 -2.676 1.00 95.56 89 TRP A C 1
ATOM 621 O O . TRP A 1 89 ? -3.166 1.666 -3.547 1.00 95.56 89 TRP A O 1
ATOM 631 N N . ARG A 1 90 ? -1.805 0.008 -2.860 1.00 94.44 90 ARG A N 1
ATOM 632 C CA . ARG A 1 90 ? -1.966 -0.885 -4.007 1.00 94.44 90 ARG A CA 1
ATOM 633 C C . ARG A 1 90 ? -1.869 -2.339 -3.577 1.00 94.44 90 ARG A C 1
ATOM 635 O O . ARG A 1 90 ? -1.171 -2.682 -2.627 1.00 94.44 90 ARG A O 1
ATOM 642 N N . ALA A 1 91 ? -2.526 -3.197 -4.345 1.00 95.44 91 ALA A N 1
ATOM 643 C CA . ALA A 1 91 ? -2.402 -4.638 -4.233 1.00 95.44 91 ALA A CA 1
ATOM 644 C C . ALA A 1 91 ? -2.527 -5.301 -5.609 1.00 95.44 91 ALA A C 1
ATOM 646 O O . ALA A 1 91 ? -2.996 -4.680 -6.563 1.00 95.44 91 ALA A O 1
ATOM 647 N N . ASN A 1 92 ? -2.113 -6.563 -5.716 1.00 92.31 92 ASN A N 1
ATOM 648 C CA . ASN A 1 92 ? -2.291 -7.361 -6.929 1.00 92.31 92 ASN A CA 1
ATOM 649 C C . ASN A 1 92 ? -2.841 -8.762 -6.624 1.00 92.31 92 ASN A C 1
ATOM 651 O O . ASN A 1 92 ? -2.948 -9.177 -5.470 1.00 92.31 92 ASN A O 1
ATOM 655 N N . SER A 1 93 ? -3.148 -9.524 -7.670 1.00 93.00 93 SER A N 1
ATOM 656 C CA . SER A 1 93 ? -3.659 -10.894 -7.556 1.00 93.00 93 SER A CA 1
ATOM 657 C C . SER A 1 93 ? -2.621 -11.930 -7.099 1.00 93.00 93 SER A C 1
ATOM 659 O O . SER A 1 93 ? -2.976 -13.080 -6.859 1.00 93.00 93 SER A O 1
ATOM 661 N N . GLU A 1 94 ? -1.345 -11.550 -6.975 1.00 91.44 94 GLU A N 1
ATOM 662 C CA . GLU A 1 94 ? -0.271 -12.401 -6.436 1.00 91.44 94 GLU A CA 1
ATOM 663 C C . GLU A 1 94 ? -0.183 -12.323 -4.897 1.00 91.44 94 GLU A C 1
ATOM 665 O O . GLU A 1 94 ? 0.640 -13.006 -4.283 1.00 91.44 94 GLU A O 1
ATOM 670 N N . GLY A 1 95 ? -1.013 -11.489 -4.261 1.00 94.12 95 GLY A N 1
ATOM 671 C CA . GLY A 1 95 ? -0.985 -11.287 -2.813 1.00 94.12 95 GLY A CA 1
ATOM 672 C C . GLY A 1 95 ? 0.042 -10.265 -2.354 1.00 94.12 95 GLY A C 1
ATOM 673 O O . GLY A 1 95 ? 0.420 -10.280 -1.188 1.00 94.12 95 GLY A O 1
ATOM 674 N N . VAL A 1 96 ? 0.524 -9.400 -3.247 1.00 94.25 96 VAL A N 1
ATOM 675 C CA . VAL A 1 96 ? 1.389 -8.276 -2.877 1.00 94.25 96 VAL A CA 1
ATOM 676 C C . VAL A 1 96 ? 0.517 -7.118 -2.405 1.00 94.25 96 VAL A C 1
ATOM 678 O O . VAL A 1 96 ? -0.508 -6.835 -3.024 1.00 94.25 96 VAL A O 1
ATOM 681 N N . PHE A 1 97 ? 0.931 -6.455 -1.328 1.00 96.31 97 PHE A N 1
ATOM 682 C CA . PHE A 1 97 ? 0.286 -5.263 -0.782 1.00 96.31 97 PHE A CA 1
ATOM 683 C C . PHE A 1 97 ? 1.348 -4.207 -0.492 1.00 96.31 97 PHE A C 1
ATOM 685 O O . PHE A 1 97 ? 2.397 -4.523 0.065 1.00 96.31 97 PHE A O 1
ATOM 692 N N . LEU A 1 98 ? 1.070 -2.959 -0.846 1.00 95.25 98 LEU A N 1
ATOM 693 C CA . LEU A 1 98 ? 1.924 -1.822 -0.542 1.00 95.25 98 LEU A CA 1
ATOM 694 C C . LEU A 1 98 ? 1.050 -0.636 -0.144 1.00 95.25 98 LEU A C 1
ATOM 696 O O . LEU A 1 98 ? 0.032 -0.380 -0.781 1.00 95.25 98 LEU A O 1
ATOM 700 N N . ALA A 1 99 ? 1.461 0.096 0.882 1.00 94.75 99 ALA A N 1
ATOM 701 C CA . ALA A 1 99 ? 0.768 1.283 1.367 1.00 94.75 99 ALA A CA 1
ATOM 702 C C . ALA A 1 99 ? 1.769 2.373 1.733 1.00 94.75 99 ALA A C 1
ATOM 704 O O . ALA A 1 99 ? 2.895 2.059 2.106 1.00 94.75 99 ALA A O 1
ATOM 705 N N . ASP A 1 100 ? 1.371 3.634 1.654 1.00 91.75 100 ASP A N 1
ATOM 706 C CA . ASP A 1 100 ? 2.229 4.753 2.028 1.00 91.75 100 ASP A CA 1
ATOM 707 C C . ASP A 1 100 ? 1.410 5.916 2.588 1.00 91.75 100 ASP A C 1
ATOM 709 O O . ASP A 1 100 ? 0.358 6.238 2.036 1.00 91.75 100 ASP A O 1
ATOM 713 N N . ILE A 1 101 ? 1.880 6.525 3.676 1.00 90.44 101 ILE A N 1
ATOM 714 C CA . ILE A 1 101 ? 1.297 7.692 4.342 1.00 90.44 101 ILE A CA 1
ATOM 715 C C . ILE A 1 101 ? 2.071 8.933 3.916 1.00 90.44 101 ILE A C 1
ATOM 717 O O . ILE A 1 101 ? 3.290 8.980 4.035 1.00 90.44 101 ILE A O 1
ATOM 721 N N . TRP A 1 102 ? 1.341 9.949 3.472 1.00 85.81 102 TRP A N 1
ATOM 722 C CA . TRP A 1 102 ? 1.899 11.233 3.028 1.00 85.81 102 TRP A CA 1
ATOM 723 C C . TRP A 1 102 ? 1.097 12.429 3.563 1.00 85.81 102 TRP A C 1
ATOM 725 O O . TRP A 1 102 ? 1.368 13.582 3.228 1.00 85.81 102 TRP A O 1
ATOM 735 N N . GLN A 1 103 ? 0.080 12.173 4.392 1.00 83.69 103 GLN A N 1
ATOM 736 C CA . GLN A 1 103 ? -0.730 13.212 5.008 1.00 83.69 103 GLN A CA 1
ATOM 737 C C . GLN A 1 103 ? -1.141 12.827 6.431 1.00 83.69 103 GLN A C 1
ATOM 739 O O . GLN A 1 103 ? -1.386 11.663 6.736 1.00 83.69 103 GLN A O 1
ATOM 744 N N . ALA A 1 104 ? -1.269 13.826 7.300 1.00 83.12 104 ALA A N 1
ATOM 745 C CA . ALA A 1 104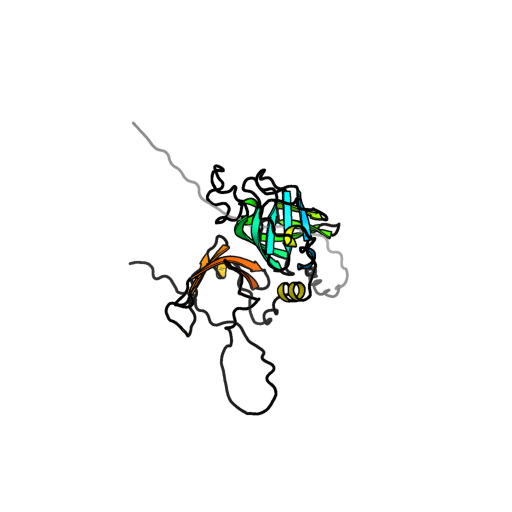 ? -1.917 13.698 8.599 1.00 83.12 104 ALA A CA 1
ATOM 746 C C . ALA A 1 104 ? -3.038 14.740 8.687 1.00 83.12 104 ALA A C 1
ATOM 748 O O . ALA A 1 104 ? -2.819 15.933 8.478 1.00 83.12 104 ALA A O 1
ATOM 749 N N . PHE A 1 105 ? -4.250 14.271 8.957 1.00 72.75 105 PHE A N 1
ATOM 750 C CA . PHE A 1 105 ? -5.457 15.060 9.136 1.00 72.75 105 PHE A CA 1
ATOM 751 C C . PHE A 1 105 ? -5.703 15.239 10.631 1.00 72.75 105 PHE A C 1
ATOM 753 O O . PHE A 1 105 ? -6.380 14.438 11.274 1.00 72.75 105 PHE A O 1
ATOM 760 N N . ALA A 1 106 ? -5.129 16.297 11.195 1.00 60.19 106 ALA A N 1
ATOM 761 C CA . ALA A 1 106 ? -5.580 16.856 12.457 1.00 60.19 106 ALA A CA 1
ATOM 762 C C . ALA A 1 106 ? -5.125 18.314 12.571 1.00 60.19 106 ALA A C 1
ATOM 764 O O . ALA A 1 106 ? -4.018 18.659 12.166 1.00 60.19 106 ALA A O 1
ATOM 765 N N . ALA A 1 107 ? -5.917 19.134 13.266 1.00 52.12 107 ALA A N 1
ATOM 766 C CA . ALA A 1 107 ? -5.401 20.340 13.923 1.00 52.12 107 ALA A CA 1
ATOM 767 C C . ALA A 1 107 ? -4.390 19.999 15.049 1.00 52.12 107 ALA A C 1
ATOM 769 O O . ALA A 1 107 ? -3.808 20.891 15.649 1.00 52.12 107 ALA A O 1
ATOM 770 N N . ALA A 1 108 ? -4.211 18.706 15.351 1.00 51.09 108 ALA A N 1
ATOM 771 C CA . ALA A 1 108 ? -3.520 18.175 16.519 1.00 51.09 108 ALA A CA 1
ATOM 772 C C . ALA A 1 108 ? -2.079 17.702 16.259 1.00 51.09 108 ALA A C 1
ATOM 774 O O . ALA A 1 108 ? -1.409 17.305 17.201 1.00 51.09 108 ALA A O 1
ATOM 775 N N . VAL A 1 109 ? -1.561 17.738 15.024 1.00 53.41 109 VAL A N 1
ATOM 776 C CA . VAL A 1 109 ? -0.122 17.458 14.821 1.00 53.41 109 VAL A CA 1
ATOM 777 C C . VAL A 1 109 ? 0.727 18.574 15.445 1.00 53.41 109 VAL A C 1
ATOM 779 O O . VAL A 1 109 ? 1.833 18.338 15.928 1.00 53.41 109 VAL A O 1
ATOM 782 N N . GLU A 1 110 ? 0.180 19.790 15.509 1.00 58.31 110 GLU A N 1
ATOM 783 C CA . GLU A 1 110 ? 0.822 20.921 16.162 1.00 58.31 110 GLU A CA 1
ATOM 784 C C . GLU A 1 110 ? 0.715 20.776 17.691 1.00 58.31 110 GLU A C 1
ATOM 786 O O . GLU A 1 110 ? -0.331 21.003 18.297 1.00 58.31 110 GLU A O 1
ATOM 791 N N . GLY A 1 111 ? 1.813 20.351 18.322 1.00 64.81 111 GLY A N 1
ATOM 792 C CA . GLY A 1 111 ? 1.942 20.295 19.781 1.00 64.81 111 GLY A CA 1
ATOM 793 C C . GLY A 1 111 ? 1.714 18.929 20.436 1.00 64.81 111 GLY A C 1
ATOM 794 O O . GLY A 1 111 ? 1.832 18.853 21.659 1.00 64.81 111 GLY A O 1
ATOM 795 N N . ILE A 1 112 ? 1.448 17.854 19.678 1.00 74.94 112 ILE A N 1
ATOM 796 C CA . ILE A 1 112 ? 1.523 16.481 20.209 1.00 74.94 112 ILE A CA 1
ATOM 797 C C . ILE A 1 112 ? 2.967 15.966 20.068 1.00 74.94 112 ILE A C 1
ATOM 799 O O . ILE A 1 112 ? 3.437 15.795 18.940 1.00 74.94 112 ILE A O 1
ATOM 803 N N . PRO A 1 113 ? 3.677 15.688 21.181 1.00 79.44 113 PRO A N 1
ATOM 804 C CA . PRO A 1 113 ? 5.038 15.161 21.126 1.00 79.44 113 PRO A CA 1
ATOM 805 C C . PRO A 1 113 ? 5.101 13.823 20.384 1.00 79.44 113 PRO A C 1
ATOM 807 O O . PRO A 1 113 ? 4.337 12.910 20.699 1.00 79.44 113 PRO A O 1
ATOM 810 N N . GLY A 1 114 ? 6.037 13.690 19.443 1.00 80.75 114 GLY A N 1
ATOM 811 C CA . GLY A 1 114 ? 6.247 12.459 18.673 1.00 80.75 114 GLY A CA 1
ATOM 812 C C . GLY A 1 114 ? 5.431 12.360 17.381 1.00 80.75 114 GLY A C 1
ATOM 813 O O . GLY A 1 114 ? 5.593 11.390 16.643 1.00 80.75 114 GLY A O 1
ATOM 814 N N . CYS A 1 115 ? 4.589 13.352 17.078 1.00 84.50 115 CYS A N 1
ATOM 815 C CA . CYS A 1 115 ? 3.791 13.400 15.852 1.00 84.50 115 CYS A CA 1
ATOM 816 C C . CYS A 1 115 ? 4.377 14.306 14.764 1.00 84.50 115 CYS A C 1
ATOM 818 O O . CYS A 1 115 ? 3.781 14.441 13.699 1.00 84.50 115 CYS A O 1
ATOM 820 N N . GLU A 1 116 ? 5.558 14.891 14.976 1.00 82.88 116 GLU A N 1
ATOM 821 C CA . GLU A 1 116 ? 6.165 15.898 14.093 1.00 82.88 116 GLU A CA 1
ATOM 822 C C . GLU A 1 116 ? 6.364 15.393 12.656 1.00 82.88 116 GLU A C 1
ATOM 824 O O . GLU A 1 116 ? 6.406 16.179 11.710 1.00 82.88 116 GLU A O 1
ATOM 829 N N . LYS A 1 117 ? 6.466 14.072 12.491 1.00 81.25 117 LYS A N 1
ATOM 830 C CA . LYS A 1 117 ? 6.661 13.397 11.207 1.00 81.25 117 LYS A CA 1
ATOM 831 C C . LYS A 1 117 ? 5.489 12.519 10.774 1.00 81.25 117 LYS A C 1
ATOM 833 O O . LYS A 1 117 ? 5.612 11.785 9.800 1.00 81.25 117 LYS A O 1
ATOM 838 N N . ALA A 1 118 ? 4.347 12.594 11.455 1.00 81.94 118 ALA A N 1
ATOM 839 C CA . ALA A 1 118 ? 3.207 11.715 11.191 1.00 81.94 118 ALA A CA 1
ATOM 840 C C . ALA A 1 118 ? 2.663 11.828 9.753 1.00 81.94 118 ALA A C 1
ATOM 842 O O . ALA A 1 118 ? 2.098 10.874 9.231 1.00 81.94 118 ALA A O 1
ATOM 843 N N . SER A 1 119 ? 2.851 12.980 9.100 1.00 76.06 119 SER A N 1
ATOM 844 C CA . SER A 1 119 ? 2.496 13.197 7.692 1.00 76.06 119 SER A CA 1
ATOM 845 C C . SER A 1 119 ? 3.599 12.829 6.694 1.00 76.06 119 SER A C 1
ATOM 847 O O . SER A 1 119 ? 3.350 12.882 5.498 1.00 76.06 119 SER A O 1
ATOM 849 N N . GLN A 1 120 ? 4.807 12.505 7.157 1.00 78.19 120 GLN A N 1
ATOM 850 C CA . GLN A 1 120 ? 5.994 12.289 6.316 1.00 78.19 120 GLN A CA 1
ATOM 851 C C . GLN A 1 120 ? 6.497 10.844 6.360 1.00 78.19 120 GLN A C 1
ATOM 853 O O . GLN A 1 120 ? 7.277 10.437 5.504 1.00 78.19 120 GLN A O 1
ATOM 858 N N . GLU A 1 121 ? 6.105 10.074 7.376 1.00 84.00 121 GLU A N 1
ATOM 859 C CA . GLU A 1 121 ? 6.606 8.722 7.591 1.00 84.00 121 GLU A CA 1
ATOM 860 C C . GLU A 1 121 ? 5.447 7.729 7.728 1.00 84.00 121 GLU A C 1
ATOM 862 O O . GLU A 1 121 ? 4.584 7.843 8.599 1.00 84.00 121 GLU A O 1
ATOM 867 N N . THR A 1 122 ? 5.460 6.695 6.884 1.00 89.50 122 THR A N 1
ATOM 868 C CA . THR A 1 122 ? 4.587 5.529 7.052 1.00 89.50 122 THR A CA 1
ATOM 869 C C . THR A 1 122 ? 4.891 4.813 8.372 1.00 89.50 122 THR A C 1
ATOM 871 O O . THR A 1 122 ? 6.045 4.414 8.567 1.00 89.50 122 THR A O 1
ATOM 874 N N . PRO A 1 123 ? 3.881 4.567 9.238 1.00 91.44 123 PRO A N 1
ATOM 875 C CA . PRO A 1 123 ? 4.063 3.845 10.492 1.00 91.44 123 PRO A CA 1
ATOM 876 C C . PRO A 1 123 ? 4.757 2.499 10.295 1.00 91.44 123 PRO A C 1
ATOM 878 O O . PRO A 1 123 ? 4.436 1.752 9.370 1.00 91.44 123 PRO A O 1
ATOM 881 N N . GLU A 1 124 ? 5.667 2.153 11.204 1.00 91.56 124 GLU A N 1
ATOM 882 C CA . GLU A 1 124 ? 6.533 0.974 11.078 1.00 91.56 124 GLU A CA 1
ATOM 883 C C . GLU A 1 124 ? 5.766 -0.335 10.861 1.00 91.56 124 GLU A C 1
ATOM 885 O O . GLU A 1 124 ? 6.189 -1.191 10.082 1.00 91.56 124 GLU A O 1
ATOM 890 N N . TRP A 1 125 ? 4.616 -0.514 11.517 1.00 94.44 125 TRP A N 1
ATOM 891 C CA . TRP A 1 125 ? 3.800 -1.709 11.305 1.00 94.44 125 TRP A CA 1
ATOM 892 C C . TRP A 1 125 ? 3.298 -1.803 9.859 1.00 94.44 125 TRP A C 1
ATOM 894 O O . TRP A 1 125 ? 3.390 -2.873 9.264 1.00 94.44 125 TRP A O 1
ATOM 904 N N . LEU A 1 126 ? 2.843 -0.691 9.273 1.00 94.88 126 LEU A N 1
ATOM 905 C CA . LEU A 1 126 ? 2.339 -0.631 7.903 1.00 94.88 126 LEU A CA 1
ATOM 906 C C . LEU A 1 126 ? 3.489 -0.703 6.893 1.00 94.88 126 LEU A C 1
ATOM 908 O O . LEU A 1 126 ? 3.353 -1.328 5.842 1.00 94.88 126 LEU A O 1
ATOM 912 N N . ARG A 1 127 ? 4.656 -0.143 7.237 1.00 93.31 127 ARG A N 1
ATOM 913 C CA . ARG A 1 127 ? 5.889 -0.257 6.448 1.00 93.31 127 ARG A CA 1
ATOM 914 C C . ARG A 1 127 ? 6.317 -1.716 6.278 1.00 93.31 127 ARG A C 1
ATOM 916 O O . ARG A 1 127 ? 6.715 -2.092 5.177 1.00 93.31 127 ARG A O 1
ATOM 923 N N . ARG A 1 128 ? 6.181 -2.541 7.325 1.00 94.75 128 ARG A N 1
ATOM 924 C CA . ARG A 1 128 ? 6.480 -3.985 7.275 1.00 94.75 128 ARG A CA 1
ATOM 925 C C . ARG A 1 128 ? 5.510 -4.790 6.413 1.00 94.75 128 ARG A C 1
ATOM 927 O O . ARG A 1 128 ? 5.898 -5.859 5.941 1.00 94.75 128 ARG A O 1
ATOM 934 N N . VAL A 1 129 ? 4.278 -4.317 6.211 1.00 96.81 129 VAL A N 1
ATOM 935 C CA . VAL A 1 129 ? 3.307 -5.020 5.367 1.00 96.81 129 VAL A CA 1
ATOM 936 C C . VAL A 1 129 ? 3.769 -4.970 3.915 1.00 96.81 129 VAL A C 1
ATOM 938 O O . VAL A 1 129 ? 3.950 -3.902 3.336 1.00 96.81 129 VAL A O 1
ATOM 941 N N . THR A 1 130 ? 3.942 -6.149 3.330 1.00 95.81 130 THR A N 1
ATOM 942 C CA . THR A 1 130 ? 4.360 -6.327 1.927 1.00 95.81 130 THR A CA 1
ATOM 943 C C . THR A 1 130 ? 3.475 -7.318 1.176 1.00 95.81 130 THR A C 1
ATOM 945 O O . THR A 1 130 ? 3.555 -7.449 -0.047 1.00 95.81 130 THR A O 1
ATOM 948 N N . ALA A 1 131 ? 2.605 -8.024 1.898 1.00 96.31 131 ALA A N 1
ATOM 949 C CA . ALA A 1 131 ? 1.718 -9.016 1.333 1.00 96.31 131 ALA A CA 1
ATOM 950 C C . ALA A 1 131 ? 0.363 -9.030 2.041 1.00 96.31 131 ALA A C 1
ATOM 952 O O . ALA A 1 131 ? 0.208 -8.546 3.163 1.00 96.31 131 ALA A O 1
ATOM 953 N N . TYR A 1 132 ? -0.615 -9.630 1.379 1.00 97.44 132 TYR A N 1
ATOM 954 C CA . TYR A 1 132 ? -1.909 -9.951 1.951 1.00 97.44 132 TYR A CA 1
ATOM 955 C C . TYR A 1 132 ? -2.337 -11.355 1.534 1.00 97.44 132 TYR A C 1
ATOM 957 O O . TYR A 1 132 ? -1.854 -11.925 0.552 1.00 97.44 132 TYR A O 1
ATOM 965 N N . GLN A 1 133 ? -3.269 -11.903 2.297 1.00 97.25 133 GLN A N 1
ATOM 966 C CA . GLN A 1 133 ? -4.006 -13.107 1.950 1.00 97.25 133 GLN A CA 1
ATOM 967 C C . GLN A 1 133 ? -5.405 -13.038 2.560 1.00 97.25 133 GLN A C 1
ATOM 969 O O . GLN A 1 133 ? -5.683 -12.168 3.384 1.00 97.25 133 GLN A O 1
ATOM 974 N N . PHE A 1 134 ? -6.256 -13.994 2.206 1.00 96.56 134 PHE A N 1
ATOM 975 C CA . PHE A 1 134 ? -7.504 -14.234 2.920 1.00 96.56 134 PHE A CA 1
ATOM 976 C C . PHE A 1 134 ? -7.358 -15.483 3.787 1.00 96.56 134 PHE A C 1
ATOM 978 O O . PHE A 1 134 ? -6.727 -16.460 3.379 1.00 96.56 134 PHE A O 1
ATOM 985 N N . ASP A 1 135 ? -7.898 -15.448 5.002 1.00 93.56 135 ASP A N 1
ATOM 986 C CA . ASP A 1 135 ? -7.971 -16.635 5.849 1.00 93.56 135 ASP A CA 1
ATOM 987 C C . ASP A 1 135 ? -9.056 -17.618 5.361 1.00 93.56 135 ASP A C 1
ATOM 989 O O . ASP A 1 135 ? -9.752 -17.380 4.373 1.00 93.56 135 ASP A O 1
ATOM 993 N N . GLY A 1 136 ? -9.234 -18.741 6.065 1.00 89.75 136 GLY A N 1
ATOM 994 C CA . GLY A 1 136 ? -10.241 -19.750 5.705 1.00 89.75 136 GLY A CA 1
ATOM 995 C C . GLY A 1 136 ? -11.698 -19.265 5.763 1.00 89.75 136 GLY A C 1
ATOM 996 O O . GLY A 1 136 ? -12.590 -19.994 5.336 1.00 89.75 136 GLY A O 1
ATOM 997 N N . LYS A 1 137 ? -11.954 -18.061 6.290 1.00 90.75 137 LYS A N 1
ATOM 998 C CA . LYS A 1 137 ? -13.268 -17.406 6.335 1.00 90.75 137 LYS A CA 1
ATOM 999 C C . LYS A 1 137 ? -13.392 -16.282 5.301 1.00 90.75 137 LYS A C 1
ATOM 1001 O O . LYS A 1 137 ? -14.433 -15.634 5.250 1.00 90.75 137 LYS A O 1
ATOM 1006 N N . GLY A 1 138 ? -12.357 -16.045 4.495 1.00 92.00 138 GLY A N 1
ATOM 1007 C CA . GLY A 1 138 ? -12.316 -14.947 3.535 1.00 92.00 138 GLY A CA 1
ATOM 1008 C C . GLY A 1 138 ? -11.933 -13.598 4.149 1.00 92.00 138 GLY A C 1
ATOM 1009 O O . GLY A 1 138 ? -12.079 -12.582 3.477 1.00 92.00 138 GLY A O 1
ATOM 1010 N N . LEU A 1 139 ? -11.461 -13.552 5.402 1.00 95.19 139 LEU A N 1
ATOM 1011 C CA . LEU A 1 139 ? -11.069 -12.296 6.044 1.00 95.19 139 LEU A CA 1
ATOM 1012 C C . LEU A 1 139 ? -9.647 -11.899 5.639 1.00 95.19 139 LEU A C 1
ATOM 1014 O O . LEU A 1 139 ? -8.760 -12.761 5.650 1.00 95.19 139 LEU A O 1
ATOM 1018 N N . PRO A 1 140 ? -9.392 -10.618 5.315 1.00 97.44 140 PRO A N 1
ATOM 1019 C CA . PRO A 1 140 ? -8.055 -10.193 4.946 1.00 97.44 140 PRO A CA 1
ATOM 1020 C C . PRO A 1 140 ? -7.074 -10.275 6.119 1.00 97.44 140 PRO A C 1
ATOM 1022 O O . PRO A 1 140 ? -7.356 -9.854 7.245 1.00 97.44 140 PRO A O 1
ATOM 1025 N N . VAL A 1 141 ? -5.877 -10.766 5.820 1.00 98.00 141 VAL A N 1
ATOM 1026 C CA . VAL A 1 141 ? -4.731 -10.801 6.725 1.00 98.00 141 VAL A CA 1
ATOM 1027 C C . VAL A 1 141 ? -3.559 -10.124 6.030 1.00 98.00 141 VAL A C 1
ATOM 1029 O O . VAL A 1 141 ? -3.161 -10.534 4.938 1.00 98.00 141 VAL A O 1
ATOM 1032 N N . LEU A 1 142 ? -3.011 -9.094 6.669 1.00 98.00 142 LEU A N 1
ATOM 1033 C CA . LEU A 1 142 ? -1.831 -8.370 6.213 1.00 98.00 142 LEU A CA 1
ATOM 1034 C C . LEU A 1 142 ? -0.574 -9.038 6.768 1.00 98.00 142 LEU A C 1
ATOM 1036 O O . LEU A 1 142 ? -0.512 -9.396 7.949 1.00 98.00 142 LEU A O 1
ATOM 1040 N N . LEU A 1 143 ? 0.422 -9.206 5.905 1.00 97.69 143 LEU A N 1
ATOM 1041 C CA . LEU A 1 143 ? 1.611 -10.002 6.169 1.00 97.69 143 LEU A CA 1
ATOM 1042 C C . LEU A 1 143 ? 2.894 -9.222 5.897 1.00 97.69 143 LEU A C 1
ATOM 1044 O O . LEU A 1 143 ? 2.950 -8.370 5.004 1.00 97.69 143 LEU A O 1
ATOM 1048 N N . ASP A 1 144 ? 3.948 -9.584 6.620 1.00 95.50 144 ASP A N 1
ATOM 1049 C CA . ASP A 1 144 ? 5.303 -9.125 6.332 1.00 95.50 144 ASP A CA 1
ATOM 1050 C C . ASP A 1 144 ? 5.998 -9.962 5.240 1.00 95.50 144 ASP A C 1
ATOM 1052 O O . ASP A 1 144 ? 5.449 -10.932 4.704 1.00 95.50 144 ASP A O 1
ATOM 1056 N N . GLY A 1 145 ? 7.244 -9.594 4.917 1.00 90.25 145 GLY A N 1
ATOM 1057 C CA . GLY A 1 145 ? 8.050 -10.289 3.906 1.00 90.25 145 GLY A CA 1
ATOM 1058 C C . GLY A 1 145 ? 8.396 -11.741 4.268 1.00 90.25 145 GLY A C 1
ATOM 1059 O O . GLY A 1 145 ? 8.710 -12.537 3.385 1.00 90.25 145 GLY A O 1
ATOM 1060 N N . GLY A 1 146 ? 8.302 -12.107 5.550 1.00 92.69 146 GLY A N 1
ATOM 1061 C CA . GLY A 1 146 ? 8.441 -13.471 6.062 1.00 92.69 146 GLY A CA 1
ATOM 1062 C C . GLY A 1 146 ? 7.116 -14.237 6.138 1.00 92.69 146 GLY A C 1
ATOM 1063 O O . GLY A 1 146 ? 7.085 -15.330 6.708 1.00 92.69 146 GLY A O 1
ATOM 1064 N N . ARG A 1 147 ? 6.030 -13.677 5.582 1.00 94.06 147 ARG A N 1
ATOM 1065 C CA . ARG A 1 147 ? 4.658 -14.206 5.650 1.00 94.06 147 ARG A CA 1
ATOM 1066 C C . ARG A 1 147 ? 4.117 -14.322 7.081 1.00 94.06 147 ARG A C 1
ATOM 1068 O O . ARG A 1 147 ? 3.191 -15.095 7.321 1.00 94.06 147 ARG A O 1
ATOM 1075 N N . GLN A 1 148 ? 4.662 -13.564 8.031 1.00 96.12 148 GLN A N 1
ATOM 1076 C CA . GLN A 1 148 ? 4.106 -13.472 9.379 1.00 96.12 148 GLN A CA 1
ATOM 1077 C C . GLN A 1 148 ? 2.944 -12.484 9.403 1.00 96.12 148 GLN A C 1
ATOM 1079 O O . GLN A 1 148 ? 2.932 -11.503 8.663 1.00 96.12 148 GLN A O 1
ATOM 1084 N N . THR A 1 149 ? 1.952 -12.751 10.253 1.00 97.12 149 THR A N 1
ATOM 1085 C CA . THR A 1 149 ? 0.794 -11.863 10.413 1.00 97.12 149 THR A CA 1
ATOM 1086 C C . THR A 1 149 ? 1.210 -10.563 11.091 1.00 97.12 149 THR A C 1
ATOM 1088 O O . THR A 1 149 ? 1.775 -10.588 12.180 1.00 97.12 149 THR A O 1
ATOM 1091 N N . VAL A 1 150 ? 0.896 -9.441 10.445 1.00 97.12 150 VAL A N 1
ATOM 1092 C CA . VAL A 1 150 ? 1.094 -8.086 10.979 1.00 97.12 150 VAL A CA 1
ATOM 1093 C C . VAL A 1 150 ? -0.222 -7.494 11.474 1.00 97.12 150 VAL A C 1
ATOM 1095 O O . VAL A 1 150 ? -0.235 -6.804 12.488 1.00 97.12 150 VAL A O 1
ATOM 1098 N N . ALA A 1 151 ? -1.316 -7.751 10.75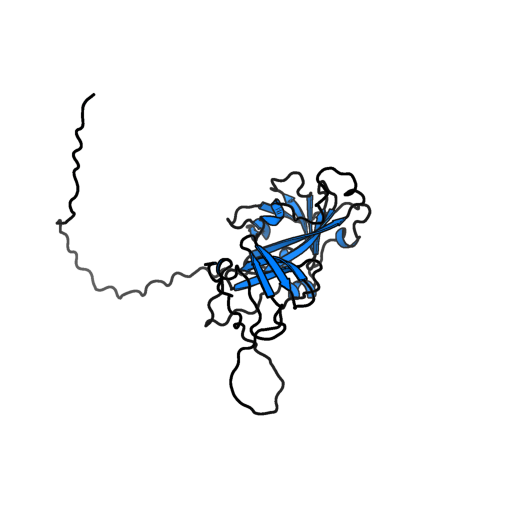3 1.00 97.31 151 ALA A N 1
ATOM 1099 C CA . ALA A 1 151 ? -2.652 -7.306 11.125 1.00 97.31 151 ALA A CA 1
ATOM 1100 C C . ALA A 1 151 ? -3.710 -8.250 10.546 1.00 97.31 151 ALA A C 1
ATOM 1102 O O . ALA A 1 151 ? -3.532 -8.797 9.453 1.00 97.31 151 ALA A O 1
ATOM 1103 N N . ARG A 1 152 ? -4.846 -8.387 11.231 1.00 97.25 152 ARG A N 1
ATOM 1104 C CA . ARG A 1 152 ? -6.069 -8.942 10.631 1.00 97.25 152 ARG A CA 1
ATOM 1105 C C . ARG A 1 152 ? -7.122 -7.857 10.520 1.00 97.25 152 ARG A C 1
ATOM 1107 O O . ARG A 1 152 ? -7.202 -6.975 11.375 1.00 97.25 152 ARG A O 1
ATOM 1114 N N . LEU A 1 153 ? -7.918 -7.945 9.462 1.00 97.62 153 LEU A N 1
ATOM 1115 C CA . LEU A 1 153 ? -8.930 -6.955 9.129 1.00 97.62 153 LEU A CA 1
ATOM 1116 C C . LEU A 1 153 ? -10.320 -7.530 9.413 1.00 97.62 153 LEU A C 1
ATOM 1118 O O . LEU A 1 153 ? -10.757 -8.476 8.758 1.00 97.62 153 LEU A O 1
ATOM 1122 N N . ILE A 1 154 ? -11.017 -6.960 10.399 1.00 97.00 154 ILE A N 1
ATOM 1123 C CA . ILE A 1 154 ? -12.410 -7.315 10.698 1.00 97.00 154 ILE A CA 1
ATOM 1124 C C . ILE A 1 154 ? -13.340 -6.309 10.005 1.00 97.00 154 ILE A C 1
ATOM 1126 O O . ILE A 1 154 ? -13.175 -5.108 10.214 1.00 97.00 154 ILE A O 1
ATOM 1130 N N . PRO A 1 155 ? -14.299 -6.748 9.171 1.00 95.75 155 PRO A N 1
ATOM 1131 C CA . PRO A 1 155 ? -15.163 -5.844 8.416 1.00 95.75 155 PRO A CA 1
ATOM 1132 C C . PRO A 1 155 ? -16.147 -5.086 9.312 1.00 95.75 155 PRO A C 1
ATOM 1134 O O . PRO A 1 155 ? -16.550 -5.575 10.367 1.00 95.75 155 PRO A O 1
ATOM 1137 N N . GLY A 1 156 ? -16.609 -3.932 8.827 1.00 90.38 156 GLY A N 1
ATOM 1138 C CA . GLY A 1 156 ? -17.726 -3.191 9.422 1.00 90.38 156 GLY A CA 1
ATOM 1139 C C . GLY A 1 156 ? -17.313 -2.098 10.406 1.00 90.38 156 GLY A C 1
ATOM 1140 O O . GLY A 1 156 ? -18.143 -1.632 11.185 1.00 90.38 156 GLY A O 1
ATOM 1141 N N . ALA A 1 157 ? -16.050 -1.669 10.381 1.00 92.62 157 ALA A N 1
ATOM 1142 C CA . ALA A 1 157 ? -15.635 -0.514 11.164 1.00 92.62 157 ALA A CA 1
ATOM 1143 C C . ALA A 1 157 ? -16.356 0.751 10.684 1.00 92.62 157 ALA A C 1
ATOM 1145 O O . ALA A 1 157 ? -16.474 0.991 9.486 1.00 92.62 157 ALA A O 1
ATOM 1146 N N . THR A 1 158 ? -16.807 1.575 11.627 1.00 90.19 158 THR A N 1
ATOM 1147 C CA . THR A 1 158 ? -17.424 2.874 11.337 1.00 90.19 158 THR A CA 1
ATOM 1148 C C . THR A 1 158 ? -16.573 3.958 11.994 1.00 90.19 158 THR A C 1
ATOM 1150 O O . THR A 1 158 ? -16.551 4.024 13.226 1.00 90.19 158 THR A O 1
ATOM 1153 N N . PRO A 1 159 ? -15.819 4.757 11.218 1.00 86.25 159 PRO A N 1
ATOM 1154 C CA . PRO A 1 159 ? -15.081 5.896 11.749 1.00 86.25 159 PRO A CA 1
ATOM 1155 C C . PRO A 1 159 ? -16.008 6.877 12.467 1.00 86.25 159 PRO A C 1
ATOM 1157 O O . PRO A 1 159 ? -17.095 7.193 11.984 1.00 86.25 159 PRO A O 1
ATOM 1160 N N . THR A 1 160 ? -15.581 7.363 13.630 1.00 83.25 160 THR A N 1
ATOM 1161 C CA . THR A 1 160 ? -16.283 8.453 14.312 1.00 83.25 160 THR A CA 1
ATOM 1162 C C . THR A 1 160 ? -15.958 9.769 13.599 1.00 83.25 160 THR A C 1
ATOM 1164 O O . THR A 1 160 ? -14.797 9.973 13.245 1.00 83.25 160 THR A O 1
ATOM 1167 N N . PRO A 1 161 ? -16.928 10.680 13.413 1.00 80.94 161 PRO A N 1
ATOM 1168 C CA . PRO A 1 161 ? -16.649 12.014 12.893 1.00 80.94 161 PRO A CA 1
ATOM 1169 C C . PRO A 1 161 ? -15.611 12.755 13.747 1.00 80.94 161 PRO A C 1
ATOM 1171 O O . PRO A 1 161 ? -15.775 12.885 14.961 1.00 80.94 161 PRO A O 1
ATOM 1174 N N . GLU A 1 162 ? -14.567 13.272 13.102 1.00 72.31 162 GLU A N 1
ATOM 1175 C CA . GLU A 1 162 ? -13.530 14.115 13.706 1.00 72.31 162 GLU A CA 1
ATOM 1176 C C . GLU A 1 162 ? -13.437 15.444 12.935 1.00 72.31 162 GLU A C 1
ATOM 1178 O O . GLU A 1 162 ? -13.724 15.479 11.734 1.00 72.31 162 GLU A O 1
ATOM 1183 N N . PRO A 1 163 ? -13.028 16.557 13.575 1.00 69.50 163 PRO A N 1
ATOM 1184 C CA . PRO A 1 163 ? -12.794 17.808 12.863 1.00 69.50 163 PRO A CA 1
ATOM 1185 C C . PRO A 1 163 ? -11.787 17.610 11.721 1.00 69.50 163 PRO A C 1
ATOM 1187 O O . PRO A 1 163 ? -10.665 17.163 11.953 1.00 69.50 163 PRO A O 1
ATOM 1190 N N . ASN A 1 164 ? -12.172 18.006 10.505 1.00 69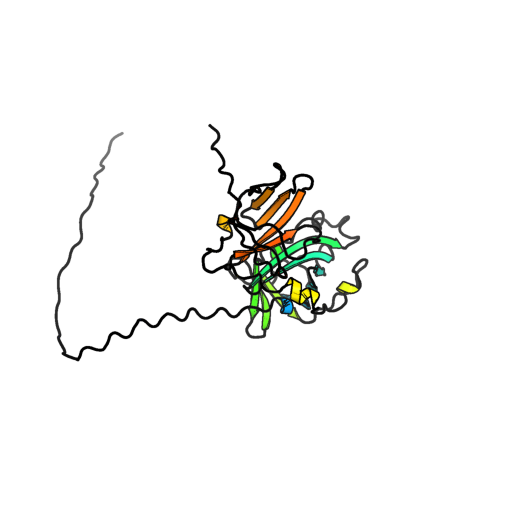.19 164 ASN A N 1
ATOM 1191 C CA . ASN A 1 164 ? -11.396 17.866 9.262 1.00 69.19 164 ASN A CA 1
ATOM 1192 C C . ASN A 1 164 ? -11.279 16.442 8.694 1.00 69.19 164 ASN A C 1
ATOM 1194 O O . ASN A 1 164 ? -10.564 16.251 7.709 1.00 69.19 164 ASN A O 1
ATOM 1198 N N . LEU A 1 165 ? -11.986 15.458 9.255 1.00 76.00 165 LEU A N 1
ATOM 1199 C CA . LEU A 1 165 ? -12.184 14.185 8.573 1.00 76.00 165 LEU A CA 1
ATOM 1200 C C . LEU A 1 165 ? -13.222 14.384 7.464 1.00 76.00 165 LEU A C 1
ATOM 1202 O O . LEU A 1 165 ? -14.311 14.892 7.722 1.00 76.00 165 LEU A O 1
ATOM 1206 N N . ALA A 1 166 ? -12.876 14.031 6.228 1.00 78.56 166 ALA A N 1
ATOM 1207 C CA . ALA A 1 166 ? -13.801 14.161 5.108 1.00 78.56 166 ALA A CA 1
ATOM 1208 C C . ALA A 1 166 ? -14.974 13.178 5.249 1.00 78.56 166 ALA A C 1
ATOM 1210 O O . ALA A 1 166 ? -14.770 12.025 5.637 1.00 78.56 166 ALA A O 1
ATOM 1211 N N . ASP A 1 167 ? -16.180 13.603 4.860 1.00 82.50 167 ASP A N 1
ATOM 1212 C CA . ASP A 1 167 ? -17.390 12.768 4.914 1.00 82.50 167 ASP A CA 1
ATOM 1213 C C . ASP A 1 167 ? -17.221 11.448 4.141 1.00 82.50 167 ASP A C 1
ATOM 1215 O O . ASP A 1 167 ? -17.703 10.402 4.569 1.00 82.50 167 ASP A O 1
ATOM 1219 N N . SER A 1 168 ? -16.436 11.461 3.058 1.00 79.38 168 SER A N 1
ATOM 1220 C CA . SER A 1 168 ? -16.108 10.268 2.266 1.00 79.38 168 SER A CA 1
ATOM 1221 C C . SER A 1 168 ? -15.358 9.183 3.048 1.00 79.38 168 SER A C 1
ATOM 1223 O O . SER A 1 168 ? -15.405 8.017 2.665 1.00 79.38 168 SER A O 1
ATOM 1225 N N . VAL A 1 169 ? -14.6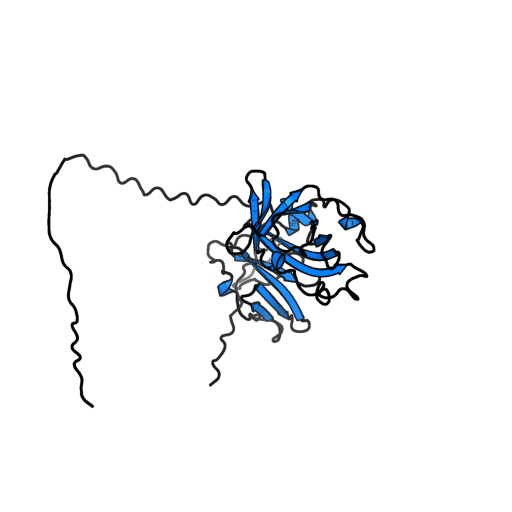66 9.536 4.136 1.00 81.81 169 VAL A N 1
ATOM 1226 C CA . VAL A 1 169 ? -13.984 8.570 5.015 1.00 81.81 169 VAL A CA 1
ATOM 1227 C C . VAL A 1 169 ? -14.961 7.952 6.021 1.00 81.81 169 VAL A C 1
ATOM 1229 O O . VAL A 1 169 ? -14.742 6.841 6.497 1.00 81.81 169 VAL A O 1
ATOM 1232 N N . LEU A 1 170 ? -16.058 8.645 6.336 1.00 86.62 170 LEU A N 1
ATOM 1233 C CA . LEU A 1 170 ? -17.106 8.147 7.232 1.00 86.62 170 LEU A CA 1
ATOM 1234 C C . LEU A 1 170 ? -18.000 7.115 6.539 1.00 86.62 170 LEU A C 1
ATOM 1236 O O . LEU A 1 170 ? -18.517 6.199 7.183 1.00 86.62 170 LEU A O 1
ATOM 1240 N N . GLU A 1 171 ? -18.176 7.255 5.228 1.00 87.94 171 GLU A N 1
ATOM 1241 C CA . GLU A 1 171 ? -18.954 6.329 4.416 1.00 87.94 171 GLU A CA 1
ATOM 1242 C C . GLU A 1 171 ? -18.180 5.024 4.131 1.00 87.94 171 GLU A C 1
ATOM 1244 O O . GLU A 1 171 ? -16.968 5.049 3.875 1.00 87.94 171 GLU A O 1
ATOM 1249 N N . PRO A 1 172 ? -18.853 3.855 4.140 1.00 89.44 172 PRO A N 1
ATOM 1250 C CA . PRO A 1 172 ? -18.239 2.602 3.717 1.00 89.44 172 PRO A CA 1
ATOM 1251 C C . PRO A 1 172 ? -17.763 2.665 2.252 1.00 89.44 172 PRO A C 1
ATOM 1253 O O . PRO A 1 172 ? -18.572 2.959 1.366 1.00 89.44 172 PRO A O 1
ATOM 1256 N N . PRO A 1 173 ? -16.491 2.330 1.957 1.00 93.06 173 PRO A N 1
ATOM 1257 C CA . PRO A 1 173 ? -15.980 2.290 0.593 1.00 93.06 173 PRO A CA 1
ATOM 1258 C C . PRO A 1 173 ? -16.762 1.331 -0.300 1.00 93.06 173 PRO A C 1
ATOM 1260 O O . PRO A 1 173 ? -17.047 0.194 0.079 1.00 93.06 173 PRO A O 1
ATOM 1263 N N . LEU A 1 174 ? -17.042 1.768 -1.527 1.00 92.94 174 LEU A N 1
ATOM 1264 C CA . LEU A 1 174 ? -17.680 0.943 -2.546 1.00 92.94 174 LEU A CA 1
ATOM 1265 C C . LEU A 1 174 ? -16.656 0.458 -3.575 1.00 92.94 174 LEU A C 1
ATOM 1267 O O . LEU A 1 174 ? -15.780 1.203 -4.015 1.00 92.94 174 LEU A O 1
ATOM 1271 N N . VAL A 1 175 ? -16.813 -0.789 -4.019 1.00 95.62 175 VAL A N 1
ATOM 1272 C CA . VAL A 1 175 ? -16.028 -1.342 -5.129 1.00 95.62 175 VAL A CA 1
ATOM 1273 C C . VAL A 1 175 ? -16.585 -0.816 -6.453 1.00 95.62 175 VAL A C 1
ATOM 1275 O O . VAL A 1 175 ? -17.540 -1.371 -7.005 1.00 95.62 175 VAL A O 1
ATOM 1278 N N . THR A 1 176 ? -15.981 0.255 -6.966 1.00 93.88 176 THR A N 1
ATOM 1279 C CA . THR A 1 176 ? -16.331 0.853 -8.263 1.00 93.88 176 THR A CA 1
ATOM 1280 C C . THR A 1 176 ? -15.654 0.143 -9.436 1.00 93.88 176 THR A C 1
ATOM 1282 O O . THR A 1 176 ? -14.698 -0.620 -9.269 1.00 93.88 176 THR A O 1
ATOM 1285 N N . ASP A 1 177 ? -16.117 0.415 -10.657 1.00 95.25 177 ASP A N 1
ATOM 1286 C CA . ASP A 1 177 ? -15.479 -0.106 -11.869 1.00 95.25 177 ASP A CA 1
ATOM 1287 C C . ASP A 1 177 ? -14.081 0.485 -12.080 1.00 95.25 177 ASP A C 1
ATOM 1289 O O . ASP A 1 177 ? -13.183 -0.197 -12.574 1.00 95.25 177 ASP A O 1
ATOM 1293 N N . GLU A 1 178 ? -13.861 1.738 -11.678 1.00 91.00 178 GLU A N 1
ATOM 1294 C CA . GLU A 1 178 ? -12.537 2.358 -11.664 1.00 91.00 178 GLU A CA 1
ATOM 1295 C C . GLU A 1 178 ? -11.591 1.586 -10.743 1.00 91.00 178 GLU A C 1
ATOM 1297 O O . GLU A 1 178 ? -10.471 1.283 -11.157 1.00 91.00 178 GLU A O 1
ATOM 1302 N N . ALA A 1 179 ? -12.058 1.207 -9.549 1.00 92.31 179 ALA A N 1
ATOM 1303 C CA . ALA A 1 179 ? -11.275 0.428 -8.599 1.00 92.31 179 ALA A CA 1
ATOM 1304 C C . ALA A 1 179 ? -10.931 -0.964 -9.149 1.00 92.31 179 ALA A C 1
ATOM 1306 O O . ALA A 1 179 ? -9.771 -1.375 -9.101 1.00 92.31 179 ALA A O 1
ATOM 1307 N N . ARG A 1 180 ? -11.904 -1.660 -9.760 1.00 93.75 180 ARG A N 1
ATOM 1308 C CA . ARG A 1 180 ? -11.655 -2.955 -10.423 1.00 93.75 180 ARG A CA 1
ATOM 1309 C C . ARG A 1 180 ? -10.629 -2.832 -11.543 1.00 93.75 180 ARG A C 1
ATOM 1311 O O . ARG A 1 180 ? -9.751 -3.679 -11.660 1.00 93.75 180 ARG A O 1
ATOM 1318 N N . ARG A 1 181 ? -10.707 -1.777 -12.363 1.00 91.44 181 ARG A N 1
ATOM 1319 C CA . ARG A 1 181 ? -9.728 -1.535 -13.436 1.00 91.44 181 ARG A CA 1
ATOM 1320 C C . ARG A 1 181 ? -8.339 -1.211 -12.888 1.00 91.44 181 ARG A C 1
ATOM 1322 O O . ARG A 1 181 ? -7.355 -1.655 -13.468 1.00 91.44 181 ARG A O 1
ATOM 1329 N N . ALA A 1 182 ? -8.248 -0.454 -11.797 1.00 88.50 182 ALA A N 1
ATOM 1330 C CA . ALA A 1 182 ? -6.972 -0.088 -11.186 1.00 88.50 182 ALA A CA 1
ATOM 1331 C C . ALA A 1 182 ? -6.260 -1.280 -10.525 1.00 88.50 182 ALA A C 1
ATOM 1333 O O . ALA A 1 182 ? -5.030 -1.327 -10.545 1.00 88.50 182 ALA A O 1
ATOM 1334 N N . LEU A 1 183 ? -7.027 -2.229 -9.979 1.00 91.06 183 LEU A N 1
ATOM 1335 C CA . LEU A 1 183 ? -6.536 -3.439 -9.309 1.00 91.06 183 LEU A CA 1
ATOM 1336 C C . LEU A 1 183 ? -6.466 -4.670 -10.229 1.00 91.06 183 LEU A C 1
ATOM 1338 O O . LEU A 1 183 ? -6.059 -5.747 -9.788 1.00 91.06 183 LEU A O 1
ATOM 1342 N N . ALA A 1 184 ? -6.857 -4.527 -11.499 1.00 89.81 184 ALA A N 1
ATOM 1343 C CA . ALA A 1 184 ? -6.788 -5.607 -12.470 1.00 89.81 184 ALA A CA 1
ATOM 1344 C C . ALA A 1 184 ? -5.342 -6.127 -12.599 1.00 89.81 184 ALA A C 1
ATOM 1346 O O . ALA A 1 184 ? -4.398 -5.327 -12.571 1.00 89.81 184 ALA A O 1
ATOM 1347 N N . PRO A 1 185 ? -5.142 -7.449 -12.766 1.00 87.00 185 PRO A N 1
ATOM 1348 C CA . PRO A 1 185 ? -3.812 -8.014 -12.933 1.00 87.00 185 PRO A CA 1
ATOM 1349 C C . PRO A 1 185 ? -3.042 -7.340 -14.070 1.00 87.00 185 PRO A C 1
ATOM 1351 O O . PRO A 1 185 ? -3.597 -7.047 -15.133 1.00 87.00 185 PRO A O 1
ATOM 1354 N N . ALA A 1 186 ? -1.743 -7.130 -13.855 1.00 82.12 186 ALA A N 1
ATOM 1355 C CA . ALA A 1 186 ? -0.860 -6.679 -14.918 1.00 82.12 186 ALA A CA 1
ATOM 1356 C C . ALA A 1 186 ? -0.848 -7.701 -16.064 1.00 82.12 186 ALA A C 1
ATOM 1358 O O . ALA A 1 186 ? -1.025 -8.905 -15.859 1.00 82.12 186 ALA A O 1
ATOM 1359 N N . VAL A 1 187 ? -0.615 -7.218 -17.285 1.00 83.12 187 VAL A N 1
ATOM 1360 C CA . VAL A 1 187 ? -0.443 -8.100 -18.442 1.00 83.12 187 VAL A CA 1
ATOM 1361 C C . VAL A 1 187 ? 0.734 -9.030 -18.169 1.00 83.12 187 VAL A C 1
ATOM 1363 O O . VAL A 1 187 ? 1.834 -8.568 -17.865 1.00 83.12 187 VAL A O 1
ATOM 1366 N N . ALA A 1 188 ? 0.493 -10.336 -18.282 1.00 80.38 188 ALA A N 1
ATOM 1367 C CA . ALA A 1 188 ? 1.518 -11.339 -18.048 1.00 80.38 188 ALA A CA 1
ATOM 1368 C C . ALA A 1 188 ? 2.720 -11.117 -18.975 1.00 80.38 188 ALA A C 1
ATOM 1370 O O . ALA A 1 188 ? 2.567 -10.823 -20.167 1.00 80.38 188 ALA A O 1
ATOM 1371 N N . LEU A 1 189 ? 3.922 -11.291 -18.426 1.00 78.81 189 LEU A N 1
ATOM 1372 C CA . LEU A 1 189 ? 5.137 -11.269 -19.227 1.00 78.81 189 LEU A CA 1
ATOM 1373 C C . LEU A 1 189 ? 5.093 -12.401 -20.268 1.00 78.81 189 LEU A C 1
ATOM 1375 O O . LEU A 1 189 ? 4.661 -13.514 -19.949 1.00 78.81 189 LEU A O 1
ATOM 1379 N N . PRO A 1 190 ? 5.555 -12.156 -21.508 1.00 84.94 190 PRO A N 1
ATOM 1380 C CA . PRO A 1 190 ? 5.772 -13.222 -22.474 1.00 84.94 190 PRO A CA 1
ATOM 1381 C C . PRO A 1 190 ? 6.618 -14.342 -21.865 1.00 84.94 190 PRO A C 1
ATOM 1383 O O . PRO A 1 190 ? 7.623 -14.068 -21.214 1.00 84.94 190 PRO A O 1
ATOM 1386 N N . VAL A 1 191 ? 6.271 -15.598 -22.150 1.00 83.38 191 VAL A N 1
ATOM 1387 C CA . VAL A 1 191 ? 6.956 -16.792 -21.607 1.00 83.38 191 VAL A CA 1
ATOM 1388 C C . VAL A 1 191 ? 8.450 -16.875 -21.951 1.00 83.38 191 VAL A C 1
ATOM 1390 O O . VAL A 1 191 ? 9.183 -17.662 -21.365 1.00 83.38 191 VAL A O 1
ATOM 1393 N N . THR A 1 192 ? 8.910 -16.074 -22.913 1.00 86.81 192 THR A N 1
ATOM 1394 C CA . THR A 1 192 ? 10.320 -15.956 -23.302 1.00 86.81 192 THR A CA 1
ATOM 1395 C C . THR A 1 192 ? 11.126 -15.033 -22.388 1.00 86.81 192 THR A C 1
ATOM 1397 O O . THR A 1 192 ? 12.347 -14.980 -22.514 1.00 86.81 192 THR A O 1
ATOM 1400 N N . LEU A 1 193 ? 10.467 -14.258 -21.524 1.00 82.75 193 LEU A N 1
ATOM 1401 C CA . LEU A 1 193 ? 11.108 -13.348 -20.584 1.00 82.75 193 LEU A CA 1
ATOM 1402 C C . LEU A 1 193 ? 11.106 -13.955 -19.184 1.00 82.75 193 LEU A C 1
ATOM 1404 O O . LEU A 1 193 ? 10.130 -14.556 -18.743 1.00 82.75 193 LEU A O 1
ATOM 1408 N N . VAL A 1 194 ? 12.215 -13.760 -18.477 1.00 83.38 194 VAL A N 1
ATOM 1409 C CA . VAL A 1 194 ? 12.338 -14.136 -17.070 1.00 83.38 194 VAL A CA 1
ATOM 1410 C C . VAL A 1 194 ? 11.962 -12.917 -16.226 1.00 83.38 194 VAL A C 1
ATOM 1412 O O . VAL A 1 194 ? 12.597 -11.871 -16.398 1.00 83.38 194 VAL A O 1
ATOM 1415 N N . PRO A 1 195 ? 10.970 -13.025 -15.323 1.00 82.94 195 PRO A N 1
ATOM 1416 C CA . PRO A 1 195 ? 10.659 -11.968 -14.370 1.00 82.94 195 PRO A CA 1
ATOM 1417 C C . PRO A 1 195 ? 11.902 -11.517 -13.598 1.00 82.94 195 PRO A C 1
ATOM 1419 O O . PRO A 1 195 ? 12.696 -12.342 -13.139 1.00 82.94 195 PRO A O 1
ATOM 1422 N N . MET A 1 196 ? 12.084 -10.204 -13.447 1.00 82.19 196 MET A N 1
ATOM 1423 C CA . MET A 1 196 ? 13.115 -9.681 -12.553 1.00 82.19 196 MET A CA 1
ATOM 1424 C C . MET A 1 196 ? 12.598 -9.720 -11.118 1.00 82.19 196 MET A C 1
ATOM 1426 O O . MET A 1 196 ? 11.546 -9.159 -10.824 1.00 82.19 196 MET A O 1
ATOM 1430 N N . ASP A 1 197 ? 13.348 -10.373 -10.233 1.00 77.88 197 ASP A N 1
ATOM 1431 C CA . ASP A 1 197 ? 13.101 -10.285 -8.799 1.00 77.88 197 ASP A CA 1
ATOM 1432 C C . ASP A 1 197 ? 13.544 -8.922 -8.235 1.00 77.88 197 ASP A C 1
ATOM 1434 O O . ASP A 1 197 ? 14.315 -8.179 -8.854 1.00 77.88 197 ASP A O 1
ATOM 1438 N N . GLN A 1 198 ? 13.077 -8.622 -7.022 1.00 82.69 198 GLN A N 1
ATOM 1439 C CA . GLN A 1 198 ? 13.341 -7.364 -6.327 1.00 82.69 198 GLN A CA 1
ATOM 1440 C C . GLN A 1 198 ? 14.838 -7.040 -6.237 1.00 82.69 198 GLN A C 1
ATOM 1442 O O . GLN A 1 198 ? 15.247 -5.908 -6.477 1.00 82.69 198 GLN A O 1
ATOM 1447 N N . ARG A 1 199 ? 15.689 -8.031 -5.941 1.00 87.25 199 ARG A N 1
ATOM 1448 C CA . ARG A 1 199 ? 17.132 -7.807 -5.752 1.00 87.25 199 ARG A CA 1
ATOM 1449 C C . ARG A 1 199 ? 17.807 -7.385 -7.048 1.00 87.25 199 ARG A C 1
ATOM 1451 O O . ARG A 1 199 ? 18.759 -6.614 -7.008 1.00 87.25 199 ARG A O 1
ATOM 1458 N N . ARG A 1 200 ? 17.323 -7.881 -8.187 1.00 85.88 200 ARG A N 1
ATOM 1459 C CA . ARG A 1 200 ? 17.851 -7.524 -9.511 1.00 85.88 200 ARG A CA 1
ATOM 1460 C C . ARG A 1 200 ? 17.363 -6.162 -10.002 1.00 85.88 200 ARG A C 1
ATOM 1462 O O . ARG A 1 200 ? 17.994 -5.608 -10.897 1.00 85.88 200 ARG A O 1
ATOM 1469 N N . LEU A 1 201 ? 16.263 -5.647 -9.451 1.00 89.69 201 LEU A N 1
ATOM 1470 C CA . LEU A 1 201 ? 15.750 -4.307 -9.748 1.00 89.69 201 LEU A CA 1
ATOM 1471 C C . LEU A 1 201 ? 16.470 -3.206 -8.962 1.00 89.69 201 LEU A C 1
ATOM 1473 O O . LEU A 1 201 ? 16.510 -2.073 -9.436 1.00 89.69 201 LEU A O 1
ATOM 1477 N N . VAL A 1 202 ? 17.057 -3.525 -7.804 1.00 93.62 202 VAL A N 1
ATOM 1478 C CA . VAL A 1 202 ? 17.804 -2.555 -6.991 1.00 93.62 202 VAL A CA 1
ATOM 1479 C C . VAL A 1 202 ? 18.947 -1.929 -7.792 1.00 93.62 202 VAL A C 1
ATOM 1481 O O . VAL A 1 202 ? 19.754 -2.619 -8.417 1.00 93.62 202 VAL A O 1
ATOM 1484 N N . GLY A 1 203 ? 19.028 -0.604 -7.731 1.00 94.00 203 GLY A N 1
ATOM 1485 C CA . GLY A 1 203 ? 20.016 0.214 -8.416 1.00 94.00 203 GLY A CA 1
ATOM 1486 C C . GLY A 1 203 ? 19.383 1.310 -9.266 1.00 94.00 203 GLY A C 1
ATOM 1487 O O . GLY A 1 203 ? 18.163 1.467 -9.340 1.00 94.00 203 GLY A O 1
ATOM 1488 N N . ARG A 1 204 ? 20.252 2.086 -9.917 1.00 94.50 204 ARG A N 1
ATOM 1489 C CA . ARG A 1 204 ? 19.866 3.206 -10.773 1.00 94.50 204 ARG A CA 1
ATOM 1490 C C . ARG A 1 204 ? 19.765 2.788 -12.236 1.00 94.50 204 ARG A C 1
ATOM 1492 O O . ARG A 1 204 ? 20.726 2.296 -12.834 1.00 94.50 204 ARG A O 1
ATOM 1499 N N . TRP A 1 205 ? 18.623 3.102 -12.822 1.00 94.06 205 TRP A N 1
ATOM 1500 C CA . TRP A 1 205 ? 18.263 2.876 -14.208 1.00 94.06 205 TRP A CA 1
ATOM 1501 C C . TRP A 1 205 ? 18.122 4.214 -14.920 1.00 94.06 205 TRP A C 1
ATOM 1503 O O . TRP A 1 205 ? 17.539 5.163 -14.398 1.00 94.06 205 TRP A O 1
ATOM 1513 N N . VAL A 1 206 ? 18.664 4.289 -16.130 1.00 92.81 206 VAL A N 1
ATOM 1514 C CA . VAL A 1 206 ? 18.556 5.465 -16.997 1.00 92.81 206 VAL A CA 1
ATOM 1515 C C . VAL A 1 206 ? 17.917 5.048 -18.314 1.00 92.81 206 VAL A C 1
ATOM 1517 O O . VAL A 1 206 ? 18.159 3.925 -18.777 1.00 92.81 206 VAL A O 1
ATOM 1520 N N . PRO A 1 207 ? 17.100 5.912 -18.933 1.00 87.06 207 PRO A N 1
ATOM 1521 C CA . PRO A 1 207 ? 16.503 5.585 -20.210 1.00 87.06 207 PRO A CA 1
ATOM 1522 C C . PRO A 1 207 ? 17.595 5.523 -21.284 1.00 87.06 207 PRO A C 1
ATOM 1524 O O . PRO A 1 207 ? 18.524 6.331 -21.299 1.00 87.06 207 PRO A O 1
ATOM 1527 N N . LEU A 1 208 ? 17.476 4.578 -22.219 1.00 86.81 208 LEU A N 1
ATOM 1528 C CA . LEU A 1 208 ? 18.411 4.485 -23.349 1.00 86.81 208 LEU A CA 1
ATOM 1529 C C . LEU A 1 208 ? 18.326 5.689 -24.296 1.00 86.81 208 LEU A C 1
ATOM 1531 O O . LEU A 1 208 ? 19.272 5.982 -25.023 1.00 86.81 208 LEU A O 1
ATOM 1535 N N . SER A 1 209 ? 17.188 6.378 -24.294 1.00 85.19 209 SER A N 1
ATOM 1536 C CA . SER A 1 209 ? 16.904 7.555 -25.107 1.00 85.19 209 SER A CA 1
ATOM 1537 C C . SER A 1 209 ? 16.018 8.517 -24.326 1.00 85.19 209 SER A C 1
ATOM 1539 O O . SER A 1 209 ? 15.125 8.069 -23.612 1.00 85.19 209 SER A O 1
ATOM 1541 N N . GLY A 1 210 ? 16.204 9.822 -24.511 1.00 84.56 210 GLY A N 1
ATOM 1542 C CA . GLY A 1 210 ? 15.459 10.854 -23.789 1.00 84.56 210 GLY A CA 1
ATOM 1543 C C . GLY A 1 210 ? 16.390 11.802 -23.040 1.00 84.56 210 GLY A C 1
ATOM 1544 O O . GLY A 1 210 ? 17.562 11.949 -23.399 1.00 84.56 210 GLY A O 1
ATOM 1545 N N . HIS A 1 211 ? 15.859 12.472 -22.017 1.00 86.88 211 HIS A N 1
ATOM 1546 C CA . HIS A 1 211 ? 16.623 13.442 -21.242 1.00 86.88 211 HIS A CA 1
ATOM 1547 C C . HIS A 1 211 ? 17.766 12.757 -20.478 1.00 86.88 211 HIS A C 1
ATOM 1549 O O . HIS A 1 211 ? 17.552 11.786 -19.758 1.00 86.88 211 HIS A O 1
ATOM 1555 N N . LYS A 1 212 ? 18.997 13.271 -20.604 1.00 88.62 212 LYS A N 1
ATOM 1556 C CA . LYS A 1 212 ? 20.199 12.625 -20.034 1.00 88.62 212 LYS A CA 1
ATOM 1557 C C . LYS A 1 212 ? 20.221 12.596 -18.504 1.00 88.62 212 LYS A C 1
ATOM 1559 O O . LYS A 1 212 ? 20.946 11.788 -17.931 1.00 88.62 212 LYS A O 1
ATOM 1564 N N . ALA A 1 213 ? 19.475 13.497 -17.868 1.00 89.00 213 ALA A N 1
ATOM 1565 C CA . ALA A 1 213 ? 19.332 13.531 -16.417 1.00 89.00 213 ALA A CA 1
ATOM 1566 C C . ALA A 1 213 ? 18.181 12.653 -15.901 1.00 89.00 213 ALA A C 1
ATOM 1568 O O . ALA A 1 213 ? 18.088 12.479 -14.694 1.00 89.00 213 ALA A O 1
ATOM 1569 N N . ALA A 1 214 ? 17.334 12.095 -16.777 1.00 91.50 214 ALA A N 1
ATOM 1570 C CA . ALA A 1 214 ? 16.221 11.256 -16.348 1.00 91.50 214 ALA A CA 1
ATOM 1571 C C . ALA A 1 214 ? 16.715 9.925 -15.762 1.00 91.50 214 ALA A C 1
ATOM 1573 O O . ALA A 1 214 ? 17.679 9.330 -16.257 1.00 91.50 214 ALA A O 1
ATOM 1574 N N . TYR A 1 215 ? 16.055 9.455 -14.708 1.00 92.00 215 TYR A N 1
ATOM 1575 C CA . TYR A 1 215 ? 16.400 8.211 -14.029 1.00 92.00 215 TYR A CA 1
ATOM 1576 C C . TYR A 1 215 ? 15.239 7.649 -13.211 1.00 92.00 215 TYR A C 1
ATOM 1578 O O . TYR A 1 215 ? 14.308 8.366 -12.860 1.00 92.00 215 TYR A O 1
ATOM 1586 N N . VAL A 1 216 ? 15.369 6.377 -12.841 1.00 94.75 216 VAL A N 1
ATOM 1587 C CA . VAL A 1 216 ? 14.688 5.780 -11.691 1.00 94.75 216 VAL A CA 1
ATOM 1588 C C . VAL A 1 216 ? 15.703 4.967 -10.897 1.00 94.75 216 VAL A C 1
ATOM 1590 O O . VAL A 1 216 ? 16.544 4.277 -11.466 1.00 94.75 216 VAL A O 1
ATOM 1593 N N . GLU A 1 217 ? 15.679 5.081 -9.585 1.00 95.56 217 GLU A N 1
ATOM 1594 C CA . GLU A 1 217 ? 16.538 4.358 -8.664 1.00 95.56 217 GLU A CA 1
ATOM 1595 C C . GLU A 1 217 ? 15.669 3.615 -7.669 1.00 95.56 217 GLU A C 1
ATOM 1597 O O . GLU A 1 217 ? 14.824 4.219 -7.021 1.00 95.56 217 GLU A O 1
ATOM 1602 N N . PHE A 1 218 ? 15.886 2.309 -7.572 1.00 94.75 218 PHE A N 1
ATOM 1603 C CA . PHE A 1 218 ? 15.208 1.432 -6.632 1.00 94.75 218 PHE A CA 1
ATOM 1604 C C . PHE A 1 218 ? 16.187 1.031 -5.536 1.00 94.75 218 PHE A C 1
ATOM 1606 O O . PHE A 1 218 ? 17.269 0.516 -5.828 1.00 94.75 218 PHE A O 1
ATOM 1613 N N . THR A 1 219 ? 15.827 1.237 -4.279 1.00 94.88 219 THR A N 1
ATOM 1614 C CA . THR A 1 219 ? 16.654 0.870 -3.129 1.00 94.88 219 THR A CA 1
ATOM 1615 C C . THR A 1 219 ? 16.157 -0.429 -2.492 1.00 94.88 219 THR A C 1
ATOM 1617 O O . THR A 1 219 ? 15.006 -0.837 -2.651 1.00 94.88 219 THR A O 1
ATOM 1620 N N . ALA A 1 220 ? 17.052 -1.134 -1.796 1.00 92.06 220 ALA A N 1
ATOM 1621 C CA . ALA A 1 220 ? 16.761 -2.458 -1.238 1.00 92.06 220 ALA A CA 1
ATOM 1622 C C . ALA A 1 220 ? 15.727 -2.446 -0.096 1.00 92.06 220 ALA A C 1
ATOM 1624 O O . ALA A 1 220 ? 15.124 -3.477 0.188 1.00 92.06 220 ALA A O 1
ATOM 1625 N N . ASP A 1 221 ? 15.521 -1.296 0.541 1.00 90.56 221 ASP A N 1
ATOM 1626 C CA . ASP A 1 221 ? 14.514 -1.038 1.574 1.00 90.56 221 ASP A CA 1
ATOM 1627 C C . ASP A 1 221 ? 13.115 -0.737 1.005 1.00 90.56 221 ASP A C 1
ATOM 1629 O O . ASP A 1 221 ? 12.177 -0.519 1.769 1.00 90.56 221 ASP A O 1
ATOM 1633 N N . GLY A 1 222 ? 12.943 -0.796 -0.321 1.00 91.50 222 GLY A N 1
ATOM 1634 C CA . GLY A 1 222 ? 11.638 -0.627 -0.962 1.00 91.50 222 GLY A CA 1
ATOM 1635 C C . GLY A 1 222 ? 11.254 0.830 -1.207 1.00 91.50 222 GLY A C 1
ATOM 1636 O O . GLY A 1 222 ? 10.073 1.109 -1.394 1.00 91.50 222 GLY A O 1
ATOM 1637 N N . GLU A 1 223 ? 12.224 1.743 -1.240 1.00 92.81 223 GLU A N 1
ATOM 1638 C CA . GLU A 1 223 ? 12.037 3.123 -1.699 1.00 92.81 223 GLU A CA 1
ATOM 1639 C C . GLU A 1 223 ? 12.484 3.267 -3.160 1.00 92.81 223 GLU A C 1
ATOM 1641 O O . GLU A 1 223 ? 13.370 2.560 -3.653 1.00 92.81 223 GLU A O 1
ATOM 1646 N N . TRP A 1 224 ? 11.841 4.160 -3.899 1.00 94.19 224 TRP A N 1
ATOM 1647 C CA . TRP A 1 224 ? 12.274 4.560 -5.225 1.00 94.19 224 TRP A CA 1
ATOM 1648 C C . TRP A 1 224 ? 12.381 6.073 -5.314 1.00 94.19 224 TRP A C 1
ATOM 1650 O O . TRP A 1 224 ? 11.673 6.818 -4.638 1.00 94.19 224 TRP A O 1
ATOM 1660 N N . ARG A 1 225 ? 13.297 6.526 -6.165 1.00 93.62 225 ARG A N 1
ATOM 1661 C CA . ARG A 1 225 ? 13.474 7.932 -6.527 1.00 93.62 225 ARG A CA 1
ATOM 1662 C C . ARG A 1 225 ? 13.584 8.033 -8.029 1.00 93.62 225 ARG A C 1
ATOM 1664 O O . ARG A 1 225 ? 14.236 7.197 -8.651 1.00 93.62 225 ARG A O 1
ATOM 1671 N N . GLY A 1 226 ? 12.981 9.039 -8.628 1.00 91.69 226 GLY A N 1
ATOM 1672 C CA . GLY A 1 226 ? 13.027 9.224 -10.065 1.00 91.69 226 GLY A CA 1
ATOM 1673 C C . GLY A 1 226 ? 13.051 10.684 -10.452 1.00 91.69 226 GLY A C 1
ATOM 1674 O O . GLY A 1 226 ? 12.654 11.555 -9.689 1.00 91.69 226 GLY A O 1
ATOM 1675 N N . SER A 1 227 ? 13.517 10.922 -11.671 1.00 89.69 227 SER A N 1
ATOM 1676 C CA . SER A 1 227 ? 13.415 12.216 -12.323 1.00 89.69 227 SER A CA 1
ATOM 1677 C C . SER A 1 227 ? 13.128 12.029 -13.800 1.00 89.69 227 SER A C 1
ATOM 1679 O O . SER A 1 227 ? 13.705 11.151 -14.447 1.00 89.69 227 SER A O 1
ATOM 1681 N N . ASP A 1 228 ? 12.287 12.894 -14.358 1.00 85.62 228 ASP A N 1
ATOM 1682 C CA . ASP A 1 228 ? 12.120 13.039 -15.808 1.00 85.62 228 ASP A CA 1
ATOM 1683 C C . ASP A 1 228 ? 13.192 13.960 -16.433 1.00 85.62 228 ASP A C 1
ATOM 1685 O O . ASP A 1 228 ? 13.266 14.105 -17.656 1.00 85.62 228 ASP A O 1
ATOM 1689 N N . GLY A 1 229 ? 14.070 14.535 -15.602 1.00 86.56 229 GLY A N 1
ATOM 1690 C CA . GLY A 1 229 ? 15.081 15.519 -15.969 1.00 86.56 229 GLY A CA 1
ATOM 1691 C C . GLY A 1 229 ? 14.750 16.958 -15.573 1.00 86.56 229 GLY A C 1
ATOM 1692 O O . GLY A 1 229 ? 15.640 17.805 -15.641 1.00 86.56 229 GLY A O 1
ATOM 1693 N N . CYS A 1 230 ? 13.511 17.226 -15.168 1.00 87.69 230 CYS A N 1
ATOM 1694 C CA . CYS A 1 230 ? 13.031 18.535 -14.726 1.00 87.69 230 CYS A CA 1
ATOM 1695 C C . CYS A 1 230 ? 12.409 18.479 -13.328 1.00 87.69 230 CYS A C 1
ATOM 1697 O O . CYS A 1 230 ? 12.571 19.418 -12.556 1.00 87.69 230 CYS A O 1
ATOM 1699 N N . ASN A 1 231 ? 11.716 17.386 -13.024 1.00 85.88 231 ASN A N 1
ATOM 1700 C CA . ASN A 1 231 ? 11.014 17.147 -11.774 1.00 85.88 231 ASN A CA 1
ATOM 1701 C C . ASN A 1 231 ? 11.613 15.920 -11.086 1.00 85.88 231 ASN A C 1
ATOM 1703 O O . ASN A 1 231 ? 12.091 15.009 -11.765 1.00 85.88 231 ASN A O 1
ATOM 1707 N N . ASP A 1 232 ? 11.565 15.893 -9.759 1.00 87.25 232 ASP A N 1
ATOM 1708 C CA . ASP A 1 232 ? 11.924 14.733 -8.945 1.00 87.25 232 ASP A CA 1
ATOM 1709 C C . ASP A 1 232 ? 10.665 14.175 -8.270 1.00 87.25 232 ASP A C 1
ATOM 1711 O O . ASP A 1 232 ? 9.767 14.928 -7.893 1.00 87.25 232 ASP A O 1
ATOM 1715 N N . GLU A 1 233 ? 10.606 12.856 -8.118 1.00 88.06 233 GLU A N 1
ATOM 1716 C CA . GLU A 1 233 ? 9.539 12.152 -7.409 1.00 88.06 233 GLU A CA 1
ATOM 1717 C C . GLU A 1 233 ? 10.133 10.968 -6.638 1.00 88.06 233 GLU A C 1
ATOM 1719 O O . GLU A 1 233 ? 11.184 10.424 -6.997 1.00 88.06 233 GLU A O 1
ATOM 1724 N N . SER A 1 234 ? 9.464 10.567 -5.565 1.00 89.69 234 SER A N 1
ATOM 1725 C CA . SER A 1 234 ? 9.833 9.403 -4.773 1.00 89.69 234 SER A CA 1
ATOM 1726 C C . SER A 1 234 ? 8.611 8.719 -4.188 1.00 89.69 234 SER A C 1
ATOM 1728 O O . SER A 1 234 ? 7.508 9.265 -4.173 1.00 89.69 234 SER A O 1
ATOM 1730 N N . GLY A 1 235 ? 8.834 7.513 -3.687 1.00 90.50 235 GLY A N 1
ATOM 1731 C CA . GLY A 1 235 ? 7.880 6.809 -2.853 1.00 90.50 235 GLY A CA 1
ATOM 1732 C C . GLY A 1 235 ? 8.268 5.350 -2.710 1.00 90.50 235 GLY A C 1
ATOM 1733 O O . GLY A 1 235 ? 9.417 4.967 -2.927 1.00 90.50 235 GLY A O 1
ATOM 1734 N N . ARG A 1 236 ? 7.294 4.506 -2.389 1.00 91.81 236 ARG A N 1
ATOM 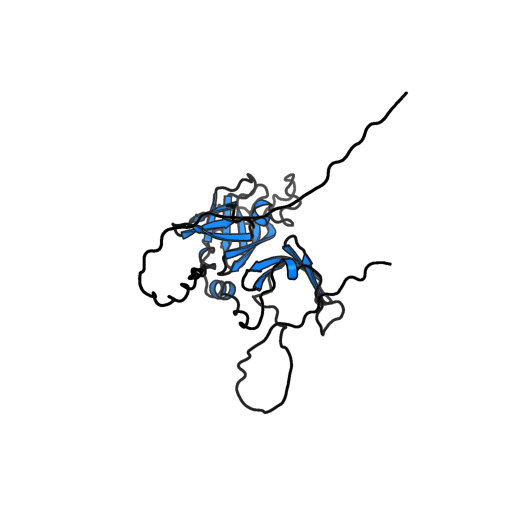1735 C CA . ARG A 1 236 ? 7.544 3.093 -2.098 1.00 91.81 236 ARG A CA 1
ATOM 1736 C C . ARG A 1 236 ? 7.382 2.203 -3.322 1.00 91.81 236 ARG A C 1
ATOM 1738 O O . ARG A 1 236 ? 6.589 2.491 -4.214 1.00 91.81 236 ARG A O 1
ATOM 1745 N N . TRP A 1 237 ? 8.089 1.080 -3.369 1.00 92.62 237 TRP A N 1
ATOM 1746 C CA . TRP A 1 237 ? 7.906 0.067 -4.405 1.00 92.62 237 TRP A CA 1
ATOM 1747 C C . TRP A 1 237 ? 8.054 -1.355 -3.871 1.00 92.62 237 TRP A C 1
ATOM 1749 O O . TRP A 1 237 ? 8.733 -1.622 -2.881 1.00 92.62 237 TRP A O 1
ATOM 1759 N N . ILE A 1 238 ? 7.438 -2.288 -4.589 1.00 91.81 238 ILE A N 1
ATOM 1760 C CA . ILE A 1 238 ? 7.624 -3.723 -4.400 1.00 91.81 238 ILE A CA 1
ATOM 1761 C C . ILE A 1 238 ? 7.422 -4.463 -5.725 1.00 91.81 238 ILE A C 1
ATOM 1763 O O . ILE A 1 238 ? 6.696 -3.994 -6.605 1.00 91.81 238 ILE A O 1
ATOM 1767 N N . SER A 1 239 ? 8.056 -5.625 -5.880 1.00 88.19 239 SER A N 1
ATOM 1768 C CA . SER A 1 239 ? 7.861 -6.510 -7.033 1.00 88.19 239 SER A CA 1
ATOM 1769 C C . SER A 1 239 ? 7.193 -7.826 -6.633 1.00 88.19 239 SER A C 1
ATOM 1771 O O . SER A 1 239 ? 7.623 -8.467 -5.673 1.00 88.19 239 SER A O 1
ATOM 1773 N N . GLY A 1 240 ? 6.200 -8.261 -7.404 1.00 82.62 240 GLY A N 1
ATOM 1774 C CA . GLY A 1 240 ? 5.624 -9.603 -7.341 1.00 82.62 240 GLY A CA 1
ATOM 1775 C C . GLY A 1 240 ? 6.505 -10.661 -8.009 1.00 82.62 240 GLY A C 1
ATOM 1776 O O . GLY A 1 240 ? 7.398 -10.350 -8.799 1.00 82.62 240 GLY A O 1
ATOM 1777 N N . ALA A 1 241 ? 6.230 -11.932 -7.718 1.00 80.94 241 ALA A N 1
ATOM 1778 C CA . ALA A 1 241 ? 6.950 -13.073 -8.284 1.00 80.94 241 ALA A CA 1
ATOM 1779 C C . ALA A 1 241 ? 6.761 -13.192 -9.808 1.00 80.94 241 ALA A C 1
ATOM 1781 O O . ALA A 1 241 ? 7.647 -13.686 -10.503 1.00 80.94 241 ALA A O 1
ATOM 1782 N N . GLY A 1 242 ? 5.635 -12.699 -10.333 1.00 76.12 242 GLY A N 1
ATOM 1783 C CA . GLY A 1 242 ? 5.362 -12.617 -11.769 1.00 76.12 242 GLY A CA 1
ATOM 1784 C C . GLY A 1 242 ? 6.121 -11.501 -12.497 1.00 76.12 242 GLY A C 1
ATOM 1785 O O . GLY A 1 242 ? 5.954 -11.346 -13.704 1.00 76.12 242 GLY A O 1
ATOM 1786 N N . GLY A 1 243 ? 6.946 -10.716 -11.791 1.00 79.12 243 GLY A N 1
ATOM 1787 C CA . GLY A 1 243 ? 7.632 -9.540 -12.341 1.00 79.12 243 GLY A CA 1
ATOM 1788 C C . GLY A 1 243 ? 6.766 -8.281 -12.350 1.00 79.12 243 GLY A C 1
ATOM 1789 O O . GLY A 1 243 ? 7.163 -7.263 -12.913 1.00 79.12 243 GLY A O 1
ATOM 1790 N N . THR A 1 244 ? 5.589 -8.337 -11.723 1.00 84.00 244 THR A N 1
ATOM 1791 C CA . THR A 1 244 ? 4.712 -7.182 -11.519 1.00 84.00 244 THR A CA 1
ATOM 1792 C C . THR A 1 244 ? 5.407 -6.161 -10.620 1.00 84.00 244 THR A C 1
ATOM 1794 O O . THR A 1 244 ? 5.733 -6.485 -9.484 1.00 84.00 244 THR A O 1
ATOM 1797 N N . LEU A 1 245 ? 5.596 -4.924 -11.081 1.00 87.88 245 LEU A N 1
ATOM 1798 C CA . LEU A 1 245 ? 6.106 -3.818 -10.263 1.00 87.88 245 LEU A CA 1
ATOM 1799 C C . LEU A 1 245 ? 4.937 -2.976 -9.731 1.00 87.88 245 LEU A C 1
ATOM 1801 O O . LEU A 1 245 ? 4.113 -2.503 -10.513 1.00 87.88 245 LEU A O 1
ATOM 1805 N N . LEU A 1 246 ? 4.887 -2.759 -8.416 1.00 88.81 246 LEU A N 1
ATOM 1806 C CA . LEU A 1 246 ? 3.919 -1.888 -7.749 1.00 88.81 246 LEU A CA 1
ATOM 1807 C C . LEU A 1 246 ? 4.643 -0.691 -7.120 1.00 88.81 246 LEU A C 1
ATOM 1809 O O . LEU A 1 246 ? 5.178 -0.831 -6.022 1.00 88.81 246 LEU A O 1
ATOM 1813 N N . PRO A 1 247 ? 4.670 0.472 -7.792 1.00 89.50 247 PRO A N 1
ATOM 1814 C CA . PRO A 1 247 ? 5.137 1.718 -7.201 1.00 89.50 247 PRO A CA 1
ATOM 1815 C C . PRO A 1 247 ? 3.977 2.525 -6.588 1.00 89.50 247 PRO A C 1
ATOM 1817 O O . PRO A 1 247 ? 2.859 2.544 -7.115 1.00 89.50 247 PRO A O 1
ATOM 1820 N N . LEU A 1 248 ? 4.270 3.230 -5.502 1.00 88.00 248 LEU A N 1
ATOM 1821 C CA . LEU A 1 248 ? 3.501 4.333 -4.930 1.00 88.00 248 LEU A CA 1
ATOM 1822 C C . LEU A 1 248 ? 4.359 5.595 -4.995 1.00 88.00 248 LEU A C 1
ATOM 1824 O O . LEU A 1 248 ? 5.559 5.513 -4.772 1.00 88.00 248 LEU A O 1
ATOM 1828 N N . GLY A 1 249 ? 3.755 6.738 -5.298 1.00 78.19 249 GLY A N 1
ATOM 1829 C CA . GLY A 1 249 ? 4.417 8.041 -5.275 1.00 78.19 249 GLY A CA 1
ATOM 1830 C C . GLY A 1 249 ? 3.562 9.036 -4.507 1.00 78.19 249 GLY A C 1
ATOM 1831 O O . GLY A 1 249 ? 2.332 8.891 -4.457 1.00 78.19 249 GLY A O 1
ATOM 1832 N N . GLU A 1 250 ? 4.208 10.032 -3.912 1.00 63.84 250 GLU A N 1
ATOM 1833 C CA . GLU A 1 250 ? 3.520 11.133 -3.244 1.00 63.84 250 GLU A CA 1
ATOM 1834 C C . GLU A 1 250 ? 2.568 11.832 -4.242 1.00 63.84 250 GLU A C 1
ATOM 1836 O O . GLU A 1 250 ? 2.982 12.350 -5.277 1.00 63.84 250 GLU A O 1
ATOM 1841 N N . GLY A 1 251 ? 1.255 11.814 -3.968 1.00 52.19 251 GLY A N 1
ATOM 1842 C CA . GLY A 1 251 ? 0.254 12.533 -4.774 1.00 52.19 251 GLY A CA 1
ATOM 1843 C C . GLY A 1 251 ? -0.274 11.820 -6.029 1.00 52.19 251 GLY A C 1
ATOM 1844 O O . GLY A 1 251 ? -0.608 12.492 -7.004 1.00 52.19 251 GLY A O 1
ATOM 1845 N N . SER A 1 252 ? -0.372 10.483 -6.010 1.00 45.31 252 SER A N 1
ATOM 1846 C CA . SER A 1 252 ? -0.808 9.582 -7.101 1.00 45.31 252 SER A CA 1
ATOM 1847 C C . SER A 1 252 ? -1.714 10.167 -8.220 1.00 45.31 252 SER A C 1
ATOM 1849 O O . SER A 1 252 ? -2.907 9.890 -8.336 1.00 45.31 252 SER A O 1
ATOM 1851 N N . ARG A 1 253 ? -1.107 10.895 -9.169 1.00 34.50 253 ARG A N 1
ATOM 1852 C CA . ARG A 1 253 ? -1.657 11.117 -10.524 1.00 34.50 253 ARG A CA 1
ATOM 1853 C C . ARG A 1 253 ? -1.194 10.065 -11.529 1.00 34.50 253 ARG A C 1
ATOM 1855 O O . ARG A 1 253 ? -1.687 10.040 -12.657 1.00 34.50 253 ARG A O 1
ATOM 1862 N N . TRP A 1 254 ? -0.326 9.143 -11.123 1.00 36.94 254 TRP A N 1
ATOM 1863 C CA . TRP A 1 254 ? 0.036 7.980 -11.923 1.00 36.94 254 TRP A CA 1
ATOM 1864 C C . TRP A 1 254 ? -1.055 6.903 -11.834 1.00 36.94 254 TRP A C 1
ATOM 1866 O O . TRP A 1 254 ? -0.955 5.925 -11.088 1.00 36.94 254 TRP A O 1
ATOM 1876 N N . ARG A 1 255 ? -2.121 7.059 -12.636 1.00 31.30 255 ARG A N 1
ATOM 1877 C CA . ARG A 1 255 ? -2.935 5.904 -13.053 1.00 31.30 255 ARG A CA 1
ATOM 1878 C C . ARG A 1 255 ? -1.992 4.876 -13.671 1.00 31.30 255 ARG A C 1
ATOM 1880 O O . ARG A 1 255 ? -1.097 5.238 -14.423 1.00 31.30 255 ARG A O 1
ATOM 1887 N N . SER A 1 256 ? -2.195 3.615 -13.320 1.00 31.19 256 SER A N 1
ATOM 1888 C CA . SER A 1 256 ? -1.482 2.426 -13.786 1.00 31.19 256 SER A CA 1
ATOM 1889 C C . SER A 1 256 ? -0.921 2.542 -15.212 1.00 31.19 256 SER A C 1
ATOM 1891 O O . SER A 1 256 ? -1.645 2.306 -16.172 1.00 31.19 256 SER A O 1
ATOM 1893 N N . ALA A 1 257 ? 0.355 2.925 -15.321 1.00 25.81 257 ALA A N 1
ATOM 1894 C CA . ALA A 1 257 ? 1.340 2.555 -16.343 1.00 25.81 257 ALA A CA 1
ATOM 1895 C C . ALA A 1 257 ? 2.496 3.566 -16.307 1.00 25.81 257 ALA A C 1
ATOM 1897 O O . ALA A 1 257 ? 2.248 4.764 -16.441 1.00 25.81 257 ALA A O 1
ATOM 1898 N N . PRO A 1 258 ? 3.767 3.143 -16.318 1.00 27.92 258 PRO A N 1
ATOM 1899 C CA . PRO A 1 258 ? 4.687 3.816 -17.200 1.00 27.92 258 PRO A CA 1
ATOM 1900 C C . PRO A 1 258 ? 4.370 3.336 -18.619 1.00 27.92 258 PRO A C 1
ATOM 1902 O O . PRO A 1 258 ? 4.226 2.152 -18.895 1.00 27.92 258 PRO A O 1
ATOM 1905 N N . THR A 1 259 ? 4.200 4.282 -19.527 1.00 29.91 259 THR A N 1
ATOM 1906 C CA . THR A 1 259 ? 4.365 4.064 -20.958 1.00 29.91 259 THR A CA 1
ATOM 1907 C C . THR A 1 259 ? 5.855 4.210 -21.212 1.00 29.91 259 THR A C 1
ATOM 1909 O O . THR A 1 259 ? 6.337 5.326 -21.106 1.00 29.91 259 THR A O 1
ATOM 1912 N N . ALA A 1 260 ? 6.591 3.136 -21.503 1.00 27.56 260 ALA A N 1
ATOM 1913 C CA . ALA A 1 260 ? 7.795 3.189 -22.345 1.00 27.56 260 ALA A CA 1
ATOM 1914 C C . ALA A 1 260 ? 8.496 1.840 -22.357 1.00 27.56 260 ALA A C 1
ATOM 1916 O O . ALA A 1 260 ? 9.439 1.594 -21.607 1.00 27.56 260 ALA A O 1
ATOM 1917 N N . CYS A 1 261 ? 8.057 0.985 -23.273 1.00 27.17 261 CYS A N 1
ATOM 1918 C CA . CYS A 1 261 ? 8.837 -0.165 -23.670 1.00 27.17 261 CYS A CA 1
ATOM 1919 C C . CYS A 1 261 ? 8.285 -0.729 -24.976 1.00 27.17 261 CYS A C 1
ATOM 1921 O O . CYS A 1 261 ? 7.212 -1.328 -25.048 1.00 27.17 261 CYS A O 1
ATOM 1923 N N . ARG A 1 262 ? 9.010 -0.419 -26.047 1.00 24.39 262 ARG A N 1
ATOM 1924 C CA . ARG A 1 262 ? 8.798 -0.946 -27.387 1.00 24.39 262 ARG A CA 1
ATOM 1925 C C . ARG A 1 262 ? 10.195 -1.199 -27.955 1.00 24.39 262 ARG A C 1
ATOM 1927 O O . ARG A 1 262 ? 10.923 -0.244 -28.204 1.00 24.39 262 ARG A O 1
ATOM 1934 N N . SER A 1 263 ? 10.585 -2.466 -28.097 1.00 27.47 263 SER A N 1
ATOM 1935 C CA . SER A 1 263 ? 11.829 -2.869 -28.770 1.00 27.47 263 SER A CA 1
ATOM 1936 C C . SER A 1 263 ? 11.631 -2.989 -30.288 1.00 27.47 263 SER A C 1
ATOM 1938 O O . SER A 1 263 ? 10.528 -3.252 -30.771 1.00 27.47 263 SER A O 1
ATOM 1940 N N . ALA A 1 264 ? 12.710 -2.734 -31.025 1.00 27.92 264 ALA A N 1
ATOM 1941 C CA . ALA A 1 264 ? 12.783 -2.458 -32.453 1.00 27.92 264 ALA A CA 1
ATOM 1942 C C . ALA A 1 264 ? 13.070 -3.703 -33.317 1.00 27.92 264 ALA A C 1
ATOM 1944 O O . ALA A 1 264 ? 13.960 -4.476 -32.979 1.00 27.92 264 ALA A O 1
ATOM 1945 N N . ASN A 1 265 ? 12.388 -3.839 -34.471 1.00 25.72 265 ASN A N 1
ATOM 1946 C CA . ASN A 1 265 ? 13.003 -4.014 -35.806 1.00 25.72 265 ASN A CA 1
ATOM 1947 C C . ASN A 1 265 ? 11.966 -4.213 -36.941 1.00 25.72 265 ASN A C 1
ATOM 1949 O O . ASN A 1 265 ? 11.109 -5.082 -36.856 1.00 25.72 265 ASN A O 1
ATOM 1953 N N . GLY A 1 266 ? 12.139 -3.481 -38.053 1.00 24.67 266 GLY A N 1
ATOM 1954 C CA . GLY A 1 266 ? 12.016 -4.051 -39.408 1.00 24.67 266 GLY A CA 1
ATOM 1955 C C . GLY A 1 266 ? 10.707 -3.949 -40.221 1.00 24.67 266 GLY A C 1
ATOM 1956 O O . GLY A 1 266 ? 9.967 -4.916 -40.321 1.00 24.67 266 GLY A O 1
ATOM 1957 N N . SER A 1 267 ? 10.592 -2.877 -41.022 1.00 24.70 267 SER A N 1
ATOM 1958 C CA . SER A 1 267 ? 9.946 -2.797 -42.364 1.00 24.70 267 SER A CA 1
ATOM 1959 C C . SER A 1 267 ? 8.405 -2.655 -42.520 1.00 24.70 267 SER A C 1
ATOM 1961 O O . SER A 1 267 ? 7.602 -3.146 -41.742 1.00 24.70 267 SER A O 1
ATOM 1963 N N . ARG A 1 268 ? 8.018 -1.878 -43.550 1.00 30.09 268 ARG A N 1
ATOM 1964 C CA . ARG A 1 268 ? 6.717 -1.214 -43.833 1.00 30.09 268 ARG A CA 1
ATOM 1965 C C . ARG A 1 268 ? 5.628 -2.110 -44.466 1.00 30.09 268 ARG A C 1
ATOM 1967 O O . ARG A 1 268 ? 5.958 -2.871 -45.367 1.00 30.09 268 ARG A O 1
ATOM 1974 N N . ARG A 1 269 ? 4.338 -1.784 -44.233 1.00 25.92 269 ARG A N 1
ATOM 1975 C CA . ARG A 1 269 ? 3.335 -1.336 -45.253 1.00 25.92 269 ARG A CA 1
ATOM 1976 C C . ARG A 1 269 ? 2.023 -0.804 -44.607 1.00 25.92 269 ARG A C 1
ATOM 1978 O O . ARG A 1 269 ? 1.783 -1.112 -43.445 1.00 25.92 269 ARG A O 1
ATOM 1985 N N . PRO A 1 270 ? 1.223 0.037 -45.309 1.00 32.59 270 PRO A N 1
ATOM 1986 C CA . PRO A 1 270 ? 0.172 0.879 -44.721 1.00 32.59 270 PRO A CA 1
ATOM 1987 C C . PRO A 1 270 ? -1.245 0.280 -44.818 1.00 32.59 270 PRO A C 1
ATOM 1989 O O . PRO A 1 270 ? -1.589 -0.327 -45.828 1.00 32.59 270 PRO A O 1
ATOM 1992 N N . GLY A 1 271 ? -2.080 0.560 -43.810 1.00 32.44 271 GLY A N 1
ATOM 1993 C CA . GLY A 1 271 ? -3.542 0.398 -43.860 1.00 32.44 271 GLY A CA 1
ATOM 1994 C C . GLY A 1 271 ? -4.096 -0.729 -42.981 1.00 32.44 271 GLY A C 1
ATOM 1995 O O . GLY A 1 271 ? -4.119 -1.880 -43.394 1.00 32.44 271 GLY A O 1
ATOM 1996 N N . GLY A 1 272 ? -4.584 -0.389 -41.782 1.00 25.70 272 GLY A N 1
ATOM 1997 C CA . GLY A 1 272 ? -5.345 -1.290 -40.901 1.00 25.70 272 GLY A CA 1
ATOM 1998 C C . GLY A 1 272 ? -5.338 -0.820 -39.435 1.00 25.70 272 GLY A C 1
ATOM 1999 O O . GLY A 1 272 ? -4.319 -0.285 -38.998 1.00 25.70 272 GLY A O 1
ATOM 2000 N N . PRO A 1 273 ? -6.450 -0.949 -38.680 1.00 26.62 273 PRO A N 1
ATOM 2001 C CA . PRO A 1 273 ? -6.624 -0.304 -37.376 1.00 26.62 273 PRO A CA 1
ATOM 2002 C C . PRO A 1 273 ? -5.649 -0.867 -36.330 1.00 26.62 273 PRO A C 1
ATOM 2004 O O . PRO A 1 273 ? -5.543 -2.077 -36.132 1.00 26.62 273 PRO A O 1
ATOM 2007 N N . ALA A 1 274 ? -4.909 0.029 -35.674 1.00 26.47 274 ALA A N 1
ATOM 2008 C CA . ALA A 1 274 ? -3.780 -0.306 -34.813 1.00 26.47 274 ALA A CA 1
ATOM 2009 C C . ALA A 1 274 ? -4.221 -0.907 -33.466 1.00 26.47 274 ALA A C 1
ATOM 2011 O O . ALA A 1 274 ? -4.492 -0.189 -32.508 1.00 26.47 274 ALA A O 1
ATOM 2012 N N . SER A 1 275 ? -4.213 -2.237 -33.375 1.00 24.59 275 SER A N 1
ATOM 2013 C CA . SER A 1 275 ? -4.118 -2.957 -32.099 1.00 24.59 275 SER A CA 1
ATOM 2014 C C . SER A 1 275 ? -2.637 -3.048 -31.718 1.00 24.59 275 SER A C 1
ATOM 2016 O O . SER A 1 275 ? -1.846 -3.649 -32.443 1.00 24.59 275 SER A O 1
ATOM 2018 N N . THR A 1 276 ? -2.228 -2.390 -30.630 1.00 23.09 276 THR A N 1
ATOM 2019 C CA . THR A 1 276 ? -0.815 -2.300 -30.225 1.00 23.09 276 THR A CA 1
ATOM 2020 C C . THR A 1 276 ? -0.496 -3.304 -29.118 1.00 23.09 276 THR A C 1
ATOM 2022 O O . THR A 1 276 ? -0.892 -3.120 -27.974 1.00 23.09 276 THR A O 1
ATOM 2025 N N . VAL A 1 277 ? 0.291 -4.323 -29.464 1.00 21.98 277 VAL A N 1
ATOM 2026 C CA . VAL A 1 277 ? 1.088 -5.145 -28.540 1.00 21.98 277 VAL A CA 1
ATOM 2027 C C . VAL A 1 277 ? 2.403 -4.389 -28.248 1.00 21.98 277 VAL A C 1
ATOM 2029 O O . VAL A 1 277 ? 3.040 -3.912 -29.190 1.00 21.98 277 VAL A O 1
ATOM 2032 N N . MET A 1 278 ? 2.816 -4.233 -26.979 1.00 22.11 278 MET A N 1
ATOM 2033 C CA . MET A 1 278 ? 4.072 -3.557 -26.574 1.00 22.11 278 MET A CA 1
ATOM 2034 C C . MET A 1 278 ? 4.987 -4.486 -25.740 1.00 22.11 278 MET A C 1
ATOM 2036 O O . MET A 1 278 ? 4.533 -4.995 -24.717 1.00 22.11 278 MET A O 1
ATOM 2040 N N . PRO A 1 279 ? 6.263 -4.690 -26.130 1.00 25.86 279 PRO A N 1
ATOM 2041 C CA . PRO A 1 279 ? 7.250 -5.471 -25.374 1.00 25.86 279 PRO A CA 1
ATOM 2042 C C . PRO A 1 279 ? 8.163 -4.601 -24.481 1.00 25.86 279 PRO A C 1
ATOM 2044 O O . PRO A 1 279 ? 8.840 -3.701 -24.986 1.00 25.86 279 PRO A O 1
ATOM 2047 N N . TRP A 1 280 ? 8.252 -4.921 -23.179 1.00 31.09 280 TRP A N 1
ATOM 2048 C CA . TRP A 1 280 ? 9.231 -4.343 -22.242 1.00 31.09 280 TRP A CA 1
ATOM 2049 C C . TRP A 1 280 ? 10.585 -5.043 -22.257 1.00 31.09 280 TRP A C 1
ATOM 2051 O O . TRP A 1 280 ? 10.616 -6.237 -22.013 1.00 31.09 280 TRP A O 1
ATOM 2061 N N . CYS A 1 281 ? 11.668 -4.300 -22.567 1.00 25.61 281 CYS A N 1
ATOM 2062 C CA . CYS A 1 281 ? 13.070 -4.527 -22.161 1.00 25.61 281 CYS A CA 1
ATOM 2063 C C . CYS A 1 281 ? 14.030 -3.635 -22.972 1.00 25.61 281 CYS A C 1
ATOM 2065 O O . CYS A 1 281 ? 14.455 -4.026 -24.057 1.00 25.61 281 CYS A O 1
ATOM 2067 N N . SER A 1 282 ? 14.425 -2.473 -22.438 1.00 28.38 282 SER A N 1
ATOM 2068 C CA . SER A 1 282 ? 15.669 -1.804 -22.845 1.00 28.38 282 SER A CA 1
ATOM 2069 C C . SER A 1 282 ? 16.060 -0.717 -21.824 1.00 28.38 282 SER A C 1
ATOM 2071 O O . SER A 1 282 ? 16.006 0.475 -22.108 1.00 28.38 282 SER A O 1
ATOM 2073 N N . LEU A 1 283 ? 16.402 -1.131 -20.603 1.00 34.06 283 LEU A N 1
ATOM 2074 C CA . LEU A 1 283 ? 17.108 -0.313 -19.614 1.00 34.06 283 LEU A CA 1
ATOM 2075 C C . LEU A 1 283 ? 18.407 -1.049 -19.284 1.00 34.06 283 LEU A C 1
ATOM 2077 O O . LEU A 1 283 ? 18.395 -2.265 -19.098 1.00 34.06 283 LEU A O 1
ATOM 2081 N N . THR A 1 284 ? 19.529 -0.337 -19.246 1.00 30.69 284 THR A N 1
ATOM 2082 C CA . THR A 1 284 ? 20.824 -0.925 -18.880 1.00 30.69 284 THR A CA 1
ATOM 2083 C C . THR A 1 284 ? 21.228 -0.433 -17.496 1.00 30.69 284 THR A C 1
ATOM 2085 O O . THR A 1 284 ? 21.244 0.786 -17.292 1.00 30.69 284 THR A O 1
ATOM 2088 N N . PRO A 1 285 ? 21.589 -1.326 -16.560 1.00 34.62 285 PRO A N 1
ATOM 2089 C CA . PRO A 1 285 ? 22.144 -0.907 -15.282 1.00 34.62 285 PRO A CA 1
ATOM 2090 C C . PRO A 1 285 ? 23.450 -0.143 -15.521 1.00 34.62 285 PRO A C 1
ATOM 2092 O O . PRO A 1 285 ? 24.285 -0.547 -16.338 1.00 34.62 285 PRO A O 1
ATOM 2095 N N . ARG A 1 286 ? 23.650 0.974 -14.815 1.00 40.88 286 ARG A N 1
ATOM 2096 C CA . ARG A 1 286 ? 24.935 1.677 -14.849 1.00 40.88 286 ARG A CA 1
ATOM 2097 C C . ARG A 1 286 ? 25.908 0.942 -13.930 1.00 40.88 286 ARG A C 1
ATOM 2099 O O . ARG A 1 286 ? 25.747 0.980 -12.717 1.00 40.88 286 ARG A O 1
ATOM 2106 N N . ALA A 1 287 ? 26.931 0.304 -14.495 1.00 36.03 287 ALA A N 1
ATOM 2107 C CA . ALA A 1 287 ? 28.030 -0.230 -13.697 1.00 36.03 287 ALA A CA 1
ATOM 2108 C C . ALA A 1 287 ? 28.738 0.928 -12.973 1.00 36.03 287 ALA A C 1
ATOM 2110 O O . ALA A 1 287 ? 29.272 1.841 -13.611 1.00 36.03 287 ALA A O 1
ATOM 2111 N N . THR A 1 288 ? 28.735 0.906 -11.643 1.00 35.41 288 THR A N 1
ATOM 2112 C CA . THR A 1 288 ? 29.580 1.780 -10.827 1.00 35.41 288 THR A CA 1
ATOM 2113 C C . THR A 1 288 ? 31.037 1.416 -11.093 1.00 35.41 288 THR A C 1
ATOM 2115 O O . THR A 1 288 ? 31.467 0.304 -10.787 1.00 35.41 288 THR A O 1
ATOM 2118 N N . ARG A 1 289 ? 31.806 2.337 -11.688 1.00 27.77 289 ARG A N 1
ATOM 2119 C CA . ARG A 1 289 ? 33.270 2.218 -11.711 1.00 27.77 289 ARG A CA 1
ATOM 2120 C C . ARG A 1 289 ? 33.768 2.208 -10.259 1.00 27.77 289 ARG A C 1
ATOM 2122 O O . ARG A 1 289 ? 33.344 3.088 -9.509 1.00 27.77 289 ARG A O 1
ATOM 2129 N N . PRO A 1 290 ? 34.655 1.283 -9.857 1.00 30.05 290 PRO A N 1
ATOM 2130 C CA . PRO A 1 290 ? 35.370 1.447 -8.602 1.00 30.05 290 PRO A CA 1
ATOM 2131 C C . PRO A 1 290 ? 36.210 2.724 -8.698 1.00 30.05 290 PRO A C 1
ATOM 2133 O O . PRO A 1 290 ? 36.852 2.974 -9.723 1.00 30.05 290 PRO A O 1
ATOM 2136 N N . ALA A 1 291 ? 36.144 3.552 -7.657 1.00 36.59 291 ALA A N 1
ATOM 2137 C CA . ALA A 1 291 ? 37.080 4.650 -7.477 1.00 36.59 291 ALA A CA 1
ATOM 2138 C C . ALA A 1 291 ? 38.488 4.044 -7.385 1.00 36.59 291 ALA A C 1
ATOM 2140 O O . ALA A 1 291 ? 38.731 3.184 -6.537 1.00 36.59 291 ALA A O 1
ATOM 2141 N N . GLY A 1 292 ? 39.349 4.420 -8.330 1.00 39.78 292 GLY A N 1
ATOM 2142 C CA . GLY A 1 292 ? 40.792 4.215 -8.233 1.00 39.78 292 GLY A CA 1
ATOM 2143 C C . GLY A 1 292 ? 41.437 5.339 -7.444 1.00 39.78 292 GLY A C 1
ATOM 2144 O O . GLY A 1 292 ? 40.816 6.426 -7.375 1.00 39.78 292 GLY A O 1
#

Sequence (292 aa):
MADQGRLATLMVMAVLLSGCGRQGNSEPADPRPPLSGTTAAVVPLAPEALIGSWTLIDVADPGAGKILHLAHGELHLVGTHCGTLGGTWRANSEGVFLADIWQAFAAAVEGIPGCEKASQETPEWLRRVTAYQFDGKGLPVLLDGGRQTVARLIPGATPTPEPNLADSVLEPPLVTDEARRALAPAVALPVTLVPMDQRRLVGRWVPLSGHKAAYVEFTADGEWRGSDGCNDESGRWISGAGGTLLPLGEGSRWRSAPTACRSANGSRRPGGPASTVMPWCSLTPRATRPAG

Radius of gyration: 27.55 Å; chains: 1; bounding box: 80×84×76 Å

pLDDT: mean 73.53, std 24.85, range [21.98, 98.0]